Protein AF-A0A6L9J0Y0-F1 (afdb_monomer_lite)

Secondary structure (DSSP, 8-state):
------------------------PPP--------PPPP--SS--SEEEEESSS-EEEESSSSTTSPEEEEEPTT--EEEEEE-TTSSEEEEPPPPTTS--TTSPPEEEETTTEEEEES-TTPPB-PPPPPPHHHHHHHHS-SS----HHHHHHHHHHHHHTT-EEEEEEEEESTTTS-TTTSGGGTTT----GGGGGGHHHHHHHTTSTT---TTB-TT--TTGGG-GGGS-TTTS-TT--HHHHHHHHH-EEEEEEE--GGG-

Sequence (265 aa):
MRVMETIMVGVVLVGMVGGVAWAGAPPVRDGWSGESVLLVEPTPTGCAVTPAARDINVRARPGEDQPVVVVLAYGSTLPVAGHNAGRDWYAVWLETPDGVTGDVPPGWVAAWVGEAVGACEELSVIDPPADPPEYDVLMAVPVLPDINPDRLREIFERGQALEIDARAVTWVGDCNTASELFLNPFDQENYDLGPYGELEDTVLYFAGWFTHESMAGQVGFNALTMLDPIWVDPALCEDDEGPLACEYRRVRPAVAVMMFGPNDM

Structure (mmCIF, N/CA/C/O backbone):
data_AF-A0A6L9J0Y0-F1
#
_entry.id   AF-A0A6L9J0Y0-F1
#
loop_
_atom_site.group_PDB
_atom_site.id
_atom_site.type_symbol
_atom_site.label_atom_id
_atom_site.label_alt_id
_atom_site.label_comp_id
_atom_site.label_asym_id
_atom_site.label_entity_id
_atom_site.label_seq_id
_atom_site.pdbx_PDB_ins_code
_atom_site.Cartn_x
_atom_site.Cartn_y
_atom_site.Cartn_z
_atom_site.occupancy
_atom_site.B_iso_or_equiv
_atom_site.auth_seq_id
_atom_site.auth_comp_id
_atom_site.auth_asym_id
_atom_site.auth_atom_id
_atom_site.pdbx_PDB_model_num
ATOM 1 N N . MET A 1 1 ? -42.162 -6.325 -0.181 1.00 34.16 1 MET A N 1
ATOM 2 C CA . MET A 1 1 ? -40.877 -6.553 0.506 1.00 34.16 1 MET A CA 1
ATOM 3 C C . MET A 1 1 ? -39.811 -6.484 -0.587 1.00 34.16 1 MET A C 1
ATOM 5 O O . MET A 1 1 ? -39.609 -7.494 -1.229 1.00 34.16 1 MET A O 1
ATOM 9 N N . ARG A 1 2 ? -39.315 -5.339 -1.095 1.00 26.23 2 ARG A N 1
ATOM 10 C CA . ARG A 1 2 ? -38.877 -4.050 -0.501 1.00 26.23 2 ARG A CA 1
ATOM 11 C C . ARG A 1 2 ? -37.841 -4.289 0.604 1.00 26.23 2 ARG A C 1
ATOM 13 O O . ARG A 1 2 ? -38.255 -4.833 1.614 1.00 26.23 2 ARG A O 1
ATOM 20 N N . VAL A 1 3 ? -36.558 -3.935 0.506 1.00 24.14 3 VAL A N 1
ATOM 21 C CA . VAL A 1 3 ? -35.741 -3.235 -0.510 1.00 24.14 3 VAL A CA 1
ATOM 22 C C . VAL A 1 3 ? -34.320 -3.802 -0.364 1.00 24.14 3 VAL A C 1
ATOM 24 O O . VAL A 1 3 ? -33.788 -3.794 0.741 1.00 24.14 3 VAL A O 1
ATOM 27 N N . MET A 1 4 ? -33.731 -4.306 -1.448 1.00 27.67 4 MET A N 1
ATOM 28 C CA . MET A 1 4 ? -32.306 -4.635 -1.551 1.00 27.67 4 MET A CA 1
ATOM 29 C C . MET A 1 4 ? -31.817 -3.815 -2.745 1.00 27.67 4 MET A C 1
ATOM 31 O O . MET A 1 4 ? -31.917 -4.250 -3.886 1.00 27.67 4 MET A O 1
ATOM 35 N N . GLU A 1 5 ? -31.452 -2.561 -2.486 1.00 28.62 5 GLU A N 1
ATOM 36 C CA . GLU A 1 5 ? -30.933 -1.629 -3.487 1.00 28.62 5 GLU A CA 1
ATOM 37 C C . GLU A 1 5 ? -29.669 -0.959 -2.936 1.00 28.62 5 GLU A C 1
ATOM 39 O O . GLU A 1 5 ? -29.693 -0.294 -1.903 1.00 28.62 5 GLU A O 1
ATOM 44 N N . THR A 1 6 ? -28.591 -1.152 -3.699 1.00 28.06 6 THR A N 1
ATOM 45 C CA . THR A 1 6 ? -27.477 -0.218 -3.900 1.00 28.06 6 THR A CA 1
ATOM 46 C C . THR A 1 6 ? -26.431 -0.103 -2.786 1.00 28.06 6 THR A C 1
ATOM 48 O O . THR A 1 6 ? -26.351 0.888 -2.068 1.00 28.06 6 THR A O 1
ATOM 51 N N . ILE A 1 7 ? -25.510 -1.070 -2.765 1.00 26.69 7 ILE A N 1
ATOM 52 C CA . ILE A 1 7 ? -24.088 -0.789 -2.526 1.00 26.69 7 ILE A CA 1
ATOM 53 C C . ILE A 1 7 ? -23.391 -1.025 -3.865 1.00 26.69 7 ILE A C 1
ATOM 55 O O . ILE A 1 7 ? -23.207 -2.160 -4.293 1.00 26.69 7 ILE A O 1
ATOM 59 N N . MET A 1 8 ? -23.085 0.068 -4.561 1.00 23.80 8 MET A N 1
ATOM 60 C CA . MET A 1 8 ? -22.230 0.082 -5.742 1.00 23.80 8 MET A CA 1
ATOM 61 C C . MET A 1 8 ? -20.893 0.674 -5.291 1.00 23.80 8 MET A C 1
ATOM 63 O O . MET A 1 8 ? -20.708 1.886 -5.284 1.00 23.80 8 MET A O 1
ATOM 67 N N . VAL A 1 9 ? -19.994 -0.192 -4.838 1.00 27.28 9 VAL A N 1
ATOM 68 C CA . VAL A 1 9 ? -18.550 0.055 -4.838 1.00 27.28 9 VAL A CA 1
ATOM 69 C C . VAL A 1 9 ? -17.984 -1.139 -5.592 1.00 27.28 9 VAL A C 1
ATOM 71 O O . VAL A 1 9 ? -18.247 -2.283 -5.227 1.00 27.28 9 VAL A O 1
ATOM 74 N N . GLY A 1 10 ? -17.381 -0.866 -6.748 1.00 26.25 10 GLY A N 1
ATOM 75 C CA . GLY A 1 10 ? -17.074 -1.863 -7.765 1.00 26.25 10 GLY A CA 1
ATOM 76 C C . GLY A 1 10 ? -16.122 -2.943 -7.265 1.00 26.25 10 GLY A C 1
ATOM 77 O O . GLY A 1 10 ? -14.933 -2.698 -7.113 1.00 26.25 10 GLY A O 1
ATOM 78 N N . VAL A 1 11 ? -16.655 -4.150 -7.089 1.00 25.22 11 VAL A N 1
ATOM 79 C CA . VAL A 1 11 ? -15.905 -5.405 -7.071 1.00 25.22 11 VAL A CA 1
ATOM 80 C C . VAL A 1 11 ? -16.595 -6.313 -8.082 1.00 25.22 11 VAL A C 1
ATOM 82 O O . VAL A 1 11 ? -17.733 -6.739 -7.885 1.00 25.22 11 VAL A O 1
ATOM 85 N N . VAL A 1 12 ? -15.937 -6.553 -9.215 1.00 22.02 12 VAL A N 1
ATOM 86 C CA . VAL A 1 12 ? -16.385 -7.543 -10.197 1.00 22.02 12 VAL A CA 1
ATOM 87 C C . VAL A 1 12 ? -15.924 -8.910 -9.701 1.00 22.02 12 VAL A C 1
ATOM 89 O O . VAL A 1 12 ? -14.765 -9.274 -9.859 1.00 22.02 12 VAL A O 1
ATOM 92 N N . LEU A 1 13 ? -16.842 -9.667 -9.103 1.00 23.70 13 LEU A N 1
ATOM 93 C CA . LEU A 1 13 ? -16.697 -11.097 -8.835 1.00 23.70 13 LEU A CA 1
ATOM 94 C C . LEU A 1 13 ? -17.895 -11.808 -9.470 1.00 23.70 13 LEU A C 1
ATOM 96 O O . LEU A 1 13 ? -19.033 -11.661 -9.028 1.00 23.70 13 LEU A O 1
ATOM 100 N N . VAL A 1 14 ? -17.638 -12.548 -10.550 1.00 26.50 14 VAL A N 1
ATOM 101 C CA . VAL A 1 14 ? -18.615 -13.432 -11.196 1.00 26.50 14 VAL A CA 1
ATOM 102 C C . VAL A 1 14 ? -18.281 -14.866 -10.794 1.00 26.50 14 VAL A C 1
ATOM 104 O O . VAL A 1 14 ? -17.277 -15.419 -11.234 1.00 26.50 14 VAL A O 1
ATOM 107 N N . GLY A 1 15 ? -19.145 -15.458 -9.966 1.00 22.64 15 GLY A N 1
ATOM 108 C CA . GLY A 1 15 ? -19.199 -16.888 -9.659 1.00 22.64 15 GLY A CA 1
ATOM 109 C C . GLY A 1 15 ? -20.442 -17.536 -10.283 1.00 22.64 15 GLY A C 1
ATOM 110 O O . GLY A 1 15 ? -21.544 -17.007 -10.188 1.00 22.64 15 GLY A O 1
ATOM 111 N N . MET A 1 16 ? -20.214 -18.662 -10.958 1.00 26.12 16 MET A N 1
ATOM 112 C CA . MET A 1 16 ? -21.093 -19.499 -11.793 1.00 26.12 16 MET A CA 1
ATOM 113 C C . MET A 1 16 ? -22.469 -19.877 -11.202 1.00 26.12 16 MET A C 1
ATOM 115 O O . MET A 1 16 ? -22.548 -20.143 -10.014 1.00 26.12 16 MET A O 1
ATOM 119 N N . VAL A 1 17 ? -23.514 -20.022 -12.046 1.00 27.97 17 VAL A N 1
ATOM 120 C CA . VAL A 1 17 ? -24.094 -21.304 -12.552 1.00 27.97 17 VAL A CA 1
ATOM 121 C C . VAL A 1 17 ? -25.103 -20.999 -13.686 1.00 27.97 17 VAL A C 1
ATOM 123 O O . VAL A 1 17 ? -26.061 -20.263 -13.473 1.00 27.97 17 VAL A O 1
ATOM 126 N N . GLY A 1 18 ? -24.951 -21.619 -14.867 1.00 25.06 18 GLY A N 1
ATOM 127 C CA . GLY A 1 18 ? -26.020 -21.713 -15.883 1.00 25.06 18 GLY A CA 1
ATOM 128 C C . GLY A 1 18 ? -25.555 -21.471 -17.320 1.00 25.06 18 GLY A C 1
ATOM 129 O O . GLY A 1 18 ? -25.370 -20.333 -17.732 1.00 25.06 18 GLY A O 1
ATOM 130 N N . GLY A 1 19 ? -25.360 -22.552 -18.078 1.00 32.50 19 GLY A N 1
ATOM 131 C CA . GLY A 1 19 ? -24.709 -22.556 -19.388 1.00 32.50 19 GLY A CA 1
ATOM 132 C C . GLY A 1 19 ? -25.331 -21.650 -20.455 1.00 32.50 19 GLY A C 1
ATOM 133 O O . GLY A 1 19 ? -26.503 -21.773 -20.801 1.00 32.50 19 GLY A O 1
ATOM 134 N N . VAL A 1 20 ? -24.471 -20.836 -21.064 1.00 27.81 20 VAL A N 1
ATOM 135 C CA . VAL A 1 20 ? -24.599 -20.355 -22.440 1.00 27.81 20 VAL A CA 1
ATOM 136 C C . VAL A 1 20 ? -23.218 -20.511 -23.072 1.00 27.81 20 VAL A C 1
ATOM 138 O O . VAL A 1 20 ? -22.221 -20.030 -22.538 1.00 27.81 20 VAL A O 1
ATOM 141 N N . ALA A 1 21 ? -23.159 -21.269 -24.164 1.00 28.38 21 ALA A N 1
ATOM 142 C CA . ALA A 1 21 ? -21.934 -21.585 -24.878 1.00 28.38 21 ALA A CA 1
ATOM 143 C C . ALA A 1 21 ? -21.301 -20.313 -25.461 1.00 28.38 21 ALA A C 1
ATOM 145 O O . ALA A 1 21 ? -21.912 -19.647 -26.295 1.00 28.38 21 ALA A O 1
ATOM 146 N N . TRP A 1 22 ? -20.065 -20.019 -25.059 1.00 25.67 22 TRP A N 1
ATOM 147 C CA . TRP A 1 22 ? -19.197 -19.081 -25.763 1.00 25.67 22 TRP A CA 1
ATOM 148 C C . TRP A 1 22 ? -18.203 -19.880 -26.597 1.00 25.67 22 TRP A C 1
ATOM 150 O O . TRP A 1 22 ? -17.409 -20.667 -26.085 1.00 25.67 22 TRP A O 1
ATOM 160 N N . ALA A 1 23 ? -18.313 -19.716 -27.910 1.00 31.12 23 ALA A N 1
ATOM 161 C CA . ALA A 1 23 ? -17.374 -20.254 -28.872 1.00 31.12 23 ALA A CA 1
ATOM 162 C C . ALA A 1 23 ? -16.050 -19.476 -28.803 1.00 31.12 23 ALA A C 1
ATOM 164 O O . ALA A 1 23 ? -16.057 -18.250 -28.859 1.00 31.12 23 ALA A O 1
ATOM 165 N N . GLY A 1 24 ? -14.933 -20.210 -28.764 1.00 34.25 24 GLY A N 1
ATOM 166 C CA . GLY A 1 24 ? -13.635 -19.734 -29.247 1.00 34.25 24 GLY A CA 1
ATOM 167 C C . GLY A 1 24 ? -12.698 -19.090 -28.224 1.00 34.25 24 GLY A C 1
ATOM 168 O O . GLY A 1 24 ? -12.309 -17.943 -28.409 1.00 34.25 24 GLY A O 1
ATOM 169 N N . ALA A 1 25 ? -12.249 -19.839 -27.214 1.00 27.55 25 ALA A N 1
ATOM 170 C CA . ALA A 1 25 ? -10.934 -19.582 -26.622 1.00 27.55 25 ALA A CA 1
ATOM 171 C C . ALA A 1 25 ? -9.871 -20.300 -27.482 1.00 27.55 25 ALA A C 1
ATOM 173 O O . ALA A 1 25 ? -10.052 -21.491 -27.765 1.00 27.55 25 ALA A O 1
ATOM 174 N N . PRO A 1 26 ? -8.800 -19.629 -27.945 1.00 31.14 26 PRO A N 1
ATOM 175 C CA . PRO A 1 26 ? -7.697 -20.322 -28.600 1.00 31.14 26 PRO A CA 1
ATOM 176 C C . PRO A 1 26 ? -7.006 -21.265 -27.598 1.00 31.14 26 PRO A C 1
ATOM 178 O O . PRO A 1 26 ? -6.985 -20.977 -26.399 1.00 31.14 26 PRO A O 1
ATOM 181 N N . PRO A 1 27 ? -6.467 -22.408 -28.054 1.00 32.53 27 PRO A N 1
ATOM 182 C CA . PRO A 1 27 ? -5.873 -23.391 -27.162 1.00 32.53 27 PRO A CA 1
ATOM 183 C C . PRO A 1 27 ? -4.631 -22.820 -26.471 1.00 32.53 27 PRO A C 1
ATOM 185 O O . PRO A 1 27 ? -3.777 -22.207 -27.114 1.00 32.53 27 PRO A O 1
ATOM 188 N N . VAL A 1 28 ? -4.521 -23.077 -25.166 1.00 30.66 28 VAL A N 1
ATOM 189 C CA . VAL A 1 28 ? -3.278 -22.929 -24.403 1.00 30.66 28 VAL A CA 1
ATOM 190 C C . VAL A 1 28 ? -2.245 -23.844 -25.058 1.00 30.66 28 VAL A C 1
ATOM 192 O O . VAL A 1 28 ? -2.436 -25.058 -25.123 1.00 30.66 28 VAL A O 1
ATOM 195 N N . ARG A 1 29 ? -1.189 -23.258 -25.628 1.00 34.09 29 ARG A N 1
ATOM 196 C CA . ARG A 1 29 ? -0.084 -24.021 -26.208 1.00 34.09 29 ARG A CA 1
ATOM 197 C C . ARG A 1 29 ? 0.814 -24.497 -25.071 1.00 34.09 29 ARG A C 1
ATOM 199 O O . ARG A 1 29 ? 1.645 -23.743 -24.577 1.00 34.09 29 ARG A O 1
ATOM 206 N N . ASP A 1 30 ? 0.627 -25.752 -24.679 1.00 33.03 30 ASP A N 1
ATOM 207 C CA . ASP A 1 30 ? 1.624 -26.514 -23.938 1.00 33.03 30 ASP A CA 1
ATOM 208 C C . ASP A 1 30 ? 2.899 -26.656 -24.783 1.00 33.03 30 ASP A C 1
ATOM 210 O O . ASP A 1 30 ? 2.843 -27.047 -25.950 1.00 33.03 30 ASP A O 1
ATOM 214 N N . GLY A 1 31 ? 4.049 -26.387 -24.164 1.00 32.31 31 GLY A N 1
ATOM 215 C CA . GLY A 1 31 ? 5.359 -26.788 -24.675 1.00 32.31 31 GLY A CA 1
ATOM 216 C C . GLY A 1 31 ? 6.161 -25.672 -25.336 1.00 32.31 31 GLY A C 1
ATOM 217 O O . GLY A 1 31 ? 6.210 -25.569 -26.558 1.00 32.31 31 GLY A O 1
ATOM 218 N N . TRP A 1 32 ? 6.888 -24.901 -24.527 1.00 35.34 32 TRP A N 1
ATOM 219 C CA . TRP A 1 32 ? 8.085 -24.205 -24.998 1.00 35.34 32 TRP A CA 1
ATOM 220 C C . TRP A 1 32 ? 9.303 -25.046 -24.601 1.00 35.34 32 TRP A C 1
ATOM 222 O O . TRP A 1 32 ? 9.896 -24.878 -23.538 1.00 35.34 32 TRP A O 1
ATOM 232 N N . SER A 1 33 ? 9.609 -26.056 -25.418 1.00 33.41 33 SER A N 1
ATOM 233 C CA . SER A 1 33 ? 10.905 -26.730 -25.383 1.00 33.41 33 SER A CA 1
ATOM 234 C C . SER A 1 33 ? 11.950 -25.785 -25.970 1.00 33.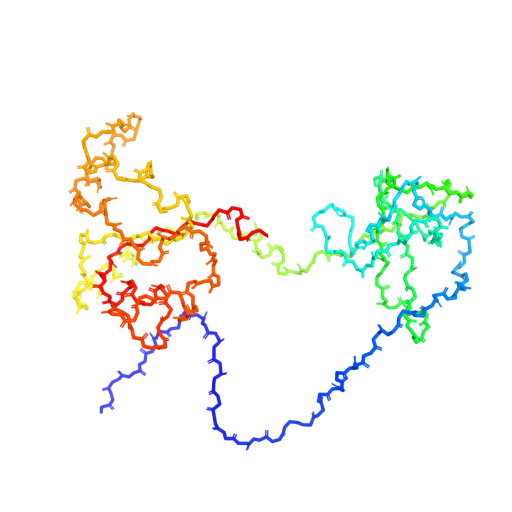41 33 SER A C 1
ATOM 236 O O . SER A 1 33 ? 11.727 -25.213 -27.033 1.00 33.41 33 SER A O 1
ATOM 238 N N . GLY A 1 34 ? 13.066 -25.601 -25.259 1.00 36.00 34 GLY A N 1
ATOM 239 C CA . GLY A 1 34 ? 14.149 -24.691 -25.630 1.00 36.00 34 GLY A CA 1
ATOM 240 C C . GLY A 1 34 ? 14.809 -25.056 -26.958 1.00 36.00 34 GLY A C 1
ATOM 241 O O . GLY A 1 34 ? 15.797 -25.789 -26.982 1.00 36.00 34 GLY A O 1
ATOM 242 N N . GLU A 1 35 ? 14.279 -24.512 -28.047 1.00 36.03 35 GLU A N 1
ATOM 243 C CA . GLU A 1 35 ? 14.870 -24.585 -29.376 1.00 36.03 35 GLU A CA 1
ATOM 244 C C . GLU A 1 35 ? 15.514 -23.247 -29.744 1.00 36.03 35 GLU A C 1
ATOM 246 O O . GLU A 1 35 ? 14.975 -22.164 -29.523 1.00 36.03 35 GLU A O 1
ATOM 251 N N . SER A 1 36 ? 16.735 -23.358 -30.257 1.00 37.56 36 SER A N 1
ATOM 252 C CA . SER A 1 36 ? 17.614 -22.277 -30.684 1.00 37.56 36 SER A CA 1
ATOM 253 C C . SER A 1 36 ? 16.952 -21.357 -31.711 1.00 37.56 36 SER A C 1
ATOM 255 O O . SER A 1 36 ? 16.522 -21.817 -32.769 1.00 37.56 36 SER A O 1
ATOM 257 N N . VAL A 1 37 ? 16.950 -20.058 -31.411 1.00 38.44 37 VAL A N 1
ATOM 258 C CA . VAL A 1 37 ? 16.522 -18.969 -32.299 1.00 38.44 37 VAL A CA 1
ATOM 259 C C . VAL A 1 37 ? 17.476 -18.886 -33.500 1.00 38.44 37 VAL A C 1
ATOM 261 O O . VAL A 1 37 ? 18.689 -18.761 -33.322 1.00 38.44 37 VAL A O 1
ATOM 264 N N . LEU A 1 38 ? 16.943 -18.987 -34.721 1.00 40.84 38 LEU A N 1
ATOM 265 C CA . LEU A 1 38 ? 17.686 -18.788 -35.971 1.00 40.84 38 LEU A CA 1
ATOM 266 C C . LEU A 1 38 ? 17.536 -17.335 -36.425 1.00 40.84 38 LEU A C 1
ATOM 268 O O . LEU A 1 38 ? 16.425 -16.859 -36.579 1.00 40.84 38 LEU A O 1
ATOM 272 N N . LEU A 1 39 ? 18.664 -16.661 -36.652 1.00 36.28 39 LEU A N 1
ATOM 273 C CA . LEU A 1 39 ? 18.750 -15.240 -36.991 1.00 36.28 39 LEU A CA 1
ATOM 274 C C . LEU A 1 39 ? 18.364 -14.985 -38.461 1.00 36.28 39 LEU A C 1
ATOM 276 O O . LEU A 1 39 ? 19.015 -15.533 -39.356 1.00 36.28 39 LEU A O 1
ATOM 280 N N . VAL A 1 40 ? 17.397 -14.100 -38.730 1.00 40.97 40 VAL A N 1
ATOM 281 C CA . VAL A 1 40 ? 17.280 -13.413 -40.029 1.00 40.97 40 VAL A CA 1
ATOM 282 C C . VAL A 1 40 ? 17.342 -11.898 -39.823 1.00 40.97 40 VAL A C 1
ATOM 284 O O . VAL A 1 40 ? 16.759 -11.341 -38.901 1.00 40.97 40 VAL A O 1
ATOM 287 N N . GLU A 1 41 ? 18.106 -11.220 -40.680 1.00 38.22 41 GLU A N 1
ATOM 288 C CA . GLU A 1 41 ? 18.457 -9.809 -40.516 1.00 38.22 41 GLU A CA 1
ATOM 289 C C . GLU A 1 41 ? 17.263 -8.866 -40.776 1.00 38.22 41 GLU A C 1
ATOM 291 O O . GLU A 1 41 ? 16.786 -8.794 -41.916 1.00 38.22 41 GLU A O 1
ATOM 296 N N . PRO A 1 42 ? 16.805 -8.066 -39.787 1.00 42.50 42 PRO A N 1
ATOM 297 C CA . PRO A 1 42 ? 16.141 -6.810 -40.115 1.00 42.50 42 PRO A CA 1
ATOM 298 C C . PRO A 1 42 ? 17.196 -5.917 -40.780 1.00 42.50 42 PRO A C 1
ATOM 300 O O . PRO A 1 42 ? 18.370 -6.052 -40.445 1.00 42.50 42 PRO A O 1
ATOM 303 N N . THR A 1 43 ? 16.808 -5.051 -41.729 1.00 46.56 43 THR A N 1
ATOM 304 C CA . THR A 1 43 ? 17.718 -4.147 -42.472 1.00 46.56 43 THR A CA 1
ATOM 305 C C . THR A 1 43 ? 18.920 -3.769 -41.607 1.00 46.56 43 THR A C 1
ATOM 307 O O . THR A 1 43 ? 18.703 -3.068 -40.616 1.00 46.56 43 THR A O 1
ATOM 310 N N . PRO A 1 44 ? 20.140 -4.272 -41.885 1.00 48.97 44 PRO A N 1
ATOM 311 C CA . PRO A 1 44 ? 21.216 -4.158 -40.926 1.00 48.97 44 PRO A CA 1
ATOM 312 C C . PRO A 1 44 ? 21.651 -2.698 -40.910 1.00 48.97 44 PRO A C 1
ATOM 314 O O . PRO A 1 44 ? 22.509 -2.264 -41.675 1.00 48.97 44 PRO A O 1
ATOM 317 N N . THR A 1 45 ? 21.110 -1.922 -39.974 1.00 56.78 45 THR A N 1
ATOM 318 C CA . THR A 1 45 ? 21.994 -1.136 -39.129 1.00 56.78 45 THR A CA 1
ATOM 319 C C . THR A 1 45 ? 23.022 -2.153 -38.679 1.00 56.78 45 THR A C 1
ATOM 321 O O . THR A 1 45 ? 22.673 -3.087 -37.968 1.00 56.78 45 THR A O 1
ATOM 324 N N . GLY A 1 46 ? 24.245 -2.097 -39.212 1.00 73.56 46 GLY A N 1
ATOM 325 C CA . GLY A 1 46 ? 25.298 -3.087 -38.956 1.00 73.56 46 GLY A CA 1
ATOM 326 C C . GLY A 1 46 ? 25.773 -3.096 -37.500 1.00 73.56 46 GLY A C 1
ATOM 327 O O . GLY A 1 46 ? 26.943 -3.353 -37.255 1.00 73.56 46 GLY A O 1
ATOM 328 N N . CYS A 1 47 ? 24.891 -2.728 -36.576 1.00 87.69 47 CYS A N 1
ATOM 329 C CA . CYS A 1 47 ? 24.995 -2.658 -35.148 1.00 87.69 47 CYS A CA 1
ATOM 330 C C . CYS A 1 47 ? 24.245 -3.835 -34.533 1.00 87.69 47 CYS A C 1
ATOM 332 O O . CYS A 1 47 ? 23.077 -4.099 -34.839 1.00 87.69 47 CYS A O 1
ATOM 334 N N . ALA A 1 48 ? 24.900 -4.487 -33.593 1.00 88.50 48 ALA A N 1
ATOM 335 C CA . ALA A 1 48 ? 24.285 -5.495 -32.767 1.00 88.50 48 ALA A CA 1
ATOM 336 C C . ALA A 1 48 ? 24.695 -5.301 -31.310 1.00 88.50 48 ALA A C 1
ATOM 338 O O . ALA A 1 48 ? 25.747 -4.734 -31.027 1.00 88.50 48 ALA A O 1
ATOM 339 N N . VAL A 1 49 ? 23.871 -5.779 -30.385 1.00 90.06 49 VAL A N 1
ATOM 340 C CA . VAL A 1 49 ? 24.165 -5.757 -28.954 1.00 90.06 49 VAL A CA 1
ATOM 341 C C . VAL A 1 49 ? 24.460 -7.173 -28.474 1.00 90.06 49 VAL A C 1
ATOM 343 O O . VAL A 1 49 ? 23.724 -8.113 -28.779 1.00 90.06 49 VAL A O 1
ATOM 346 N N . THR A 1 50 ? 25.561 -7.324 -27.743 1.00 88.81 50 THR A N 1
ATOM 347 C CA . THR A 1 50 ? 26.008 -8.593 -27.157 1.00 88.81 50 THR A CA 1
ATOM 348 C C . THR A 1 50 ? 26.101 -8.441 -25.639 1.00 88.81 50 THR A C 1
ATOM 350 O O . THR A 1 50 ? 26.666 -7.455 -25.168 1.00 88.81 50 THR A O 1
ATOM 353 N N . PRO A 1 51 ? 25.572 -9.371 -24.829 1.00 86.94 51 PRO A N 1
ATOM 354 C CA . PRO A 1 51 ? 25.722 -9.307 -23.379 1.00 86.94 51 PRO A CA 1
ATOM 355 C C . PRO A 1 51 ? 27.198 -9.372 -22.964 1.00 86.94 51 PRO A C 1
ATOM 357 O O . PRO A 1 51 ? 27.907 -10.307 -23.330 1.00 86.94 51 PRO A O 1
ATOM 360 N N . ALA A 1 52 ? 27.657 -8.393 -22.180 1.00 75.94 52 ALA A N 1
ATOM 361 C CA . ALA A 1 52 ? 29.088 -8.182 -21.934 1.00 75.94 52 ALA A CA 1
ATOM 362 C C . ALA A 1 52 ? 29.701 -9.114 -20.867 1.00 75.94 52 ALA A C 1
ATOM 364 O O . ALA A 1 52 ? 30.905 -9.359 -20.872 1.00 75.94 52 ALA A O 1
ATOM 365 N N . ALA A 1 53 ? 28.901 -9.623 -19.921 1.00 80.50 53 ALA A N 1
ATOM 366 C CA . ALA A 1 53 ? 29.424 -10.404 -18.786 1.00 80.50 53 ALA A CA 1
ATOM 367 C C . ALA A 1 53 ? 28.497 -11.509 -18.253 1.00 80.50 53 ALA A C 1
ATOM 369 O O . ALA A 1 53 ? 28.943 -12.385 -17.515 1.00 80.50 53 ALA A O 1
ATOM 370 N N . ARG A 1 54 ? 27.201 -11.441 -18.562 1.00 87.50 54 ARG A N 1
ATOM 371 C CA . ARG A 1 54 ? 26.148 -12.338 -18.070 1.00 87.50 54 ARG A CA 1
ATOM 372 C C . ARG A 1 54 ? 24.928 -12.211 -18.967 1.00 87.50 54 ARG A C 1
ATOM 374 O O . ARG A 1 54 ? 24.899 -11.321 -19.813 1.00 87.50 54 ARG A O 1
ATOM 381 N N . ASP A 1 55 ? 23.937 -13.054 -18.734 1.00 90.38 55 ASP A N 1
ATOM 382 C CA . ASP A 1 55 ? 22.617 -12.905 -19.334 1.00 90.38 55 ASP A CA 1
ATOM 383 C C . ASP A 1 55 ? 22.035 -11.519 -19.009 1.00 90.38 55 ASP A C 1
ATOM 385 O O . ASP A 1 55 ? 22.211 -11.005 -17.897 1.00 90.38 55 ASP A O 1
ATOM 389 N N . ILE A 1 56 ? 21.362 -10.901 -19.980 1.00 90.56 56 ILE A N 1
ATOM 390 C CA . ILE A 1 56 ? 20.754 -9.574 -19.822 1.00 90.56 56 ILE A CA 1
ATOM 391 C C . ILE A 1 56 ? 19.265 -9.618 -20.133 1.00 90.56 56 ILE A C 1
ATOM 393 O O . ILE A 1 56 ? 18.808 -10.341 -21.014 1.00 90.56 56 ILE A O 1
ATOM 397 N N . ASN A 1 57 ? 18.503 -8.800 -19.417 1.00 93.00 57 ASN A N 1
ATOM 398 C CA . ASN A 1 57 ? 17.072 -8.670 -19.639 1.00 93.00 57 ASN A CA 1
ATOM 399 C C . ASN A 1 57 ? 16.807 -7.780 -20.854 1.00 93.00 57 ASN A C 1
ATOM 401 O O . ASN A 1 57 ? 17.288 -6.648 -20.912 1.00 93.00 57 ASN A O 1
ATOM 405 N N . VAL A 1 58 ? 15.982 -8.272 -21.772 1.00 91.06 58 VAL A N 1
ATOM 406 C CA . VAL A 1 58 ? 15.297 -7.456 -22.771 1.00 91.06 58 VAL A CA 1
ATOM 407 C C . VAL A 1 58 ? 13.926 -7.102 -22.212 1.00 91.06 58 VAL A C 1
ATOM 409 O O . VAL A 1 58 ? 13.158 -7.979 -21.811 1.00 91.06 58 VAL A O 1
ATOM 412 N N . ARG A 1 59 ? 13.619 -5.811 -22.162 1.00 91.69 59 ARG A N 1
ATOM 413 C CA . ARG A 1 59 ? 12.427 -5.281 -21.497 1.00 91.69 59 ARG A CA 1
ATOM 414 C C . ARG A 1 59 ? 11.410 -4.746 -22.488 1.00 91.69 59 ARG A C 1
ATOM 416 O O . ARG A 1 59 ? 11.749 -4.428 -23.623 1.00 91.69 59 ARG A O 1
ATOM 423 N N . ALA A 1 60 ? 10.162 -4.631 -22.051 1.00 88.06 60 ALA A N 1
ATOM 424 C CA . ALA A 1 60 ? 9.078 -4.113 -22.884 1.00 88.06 60 ALA A CA 1
ATOM 425 C C . ALA A 1 60 ? 9.246 -2.619 -23.216 1.00 88.06 60 ALA A C 1
ATOM 427 O O . ALA A 1 60 ? 8.720 -2.144 -24.221 1.00 88.06 60 ALA A O 1
ATOM 428 N N . ARG A 1 61 ? 9.978 -1.881 -22.371 1.00 89.00 61 ARG A N 1
ATOM 429 C CA . ARG A 1 61 ? 10.248 -0.442 -22.478 1.00 89.00 61 ARG A CA 1
ATOM 430 C C . ARG A 1 61 ? 11.640 -0.117 -21.910 1.00 89.00 61 ARG A C 1
ATOM 432 O O . ARG A 1 61 ? 12.187 -0.939 -21.168 1.00 89.00 61 ARG A O 1
ATOM 439 N N . PRO A 1 62 ? 12.201 1.069 -22.204 1.00 91.69 62 PRO A N 1
ATOM 440 C CA . PRO A 1 62 ? 13.342 1.611 -21.472 1.00 91.69 62 PRO A CA 1
ATOM 441 C C . PRO A 1 62 ? 13.000 1.796 -19.986 1.00 91.69 62 PRO A C 1
ATOM 443 O O . PRO A 1 62 ? 12.040 2.489 -19.667 1.00 91.69 62 PRO A O 1
ATOM 446 N N . GLY A 1 63 ? 13.782 1.198 -19.088 1.00 89.69 63 GLY A N 1
ATOM 447 C CA . GLY A 1 63 ? 13.642 1.338 -17.631 1.00 89.69 63 GLY A CA 1
ATOM 448 C C . GLY A 1 63 ? 13.942 0.036 -16.884 1.00 89.69 63 GLY A C 1
ATOM 449 O O . GLY A 1 63 ? 13.709 -1.056 -17.395 1.00 89.69 63 GLY A O 1
ATOM 450 N N . GLU A 1 64 ? 14.506 0.119 -15.678 1.00 88.69 64 GLU A N 1
ATOM 451 C CA . GLU A 1 64 ? 14.871 -1.071 -14.885 1.00 88.69 64 GLU A CA 1
ATOM 452 C C . GLU A 1 64 ? 13.674 -1.728 -14.177 1.00 88.69 64 GLU A C 1
ATOM 454 O O . GLU A 1 64 ? 13.726 -2.911 -13.834 1.00 88.69 64 GLU A O 1
ATOM 459 N N . ASP A 1 65 ? 12.593 -0.974 -14.017 1.00 85.19 65 ASP A N 1
ATOM 460 C CA . ASP A 1 65 ? 11.292 -1.369 -13.475 1.00 85.19 65 ASP A CA 1
ATOM 461 C C . ASP A 1 65 ? 10.373 -2.005 -14.532 1.00 85.19 65 ASP A C 1
ATOM 463 O O . ASP A 1 65 ? 9.318 -2.547 -14.213 1.00 85.19 65 ASP A O 1
ATOM 467 N N . GLN A 1 66 ? 10.781 -1.980 -15.802 1.00 87.81 66 GLN A N 1
ATOM 468 C CA . GLN A 1 66 ? 9.946 -2.431 -16.909 1.00 87.81 66 GLN A CA 1
ATOM 469 C C . GLN A 1 66 ? 9.895 -3.962 -17.007 1.00 87.81 66 GLN A C 1
ATOM 471 O O . GLN A 1 66 ? 10.931 -4.613 -16.823 1.00 87.81 66 GLN A O 1
ATOM 476 N N . PRO A 1 67 ? 8.747 -4.560 -17.379 1.00 85.81 67 PRO A N 1
ATOM 477 C CA . PRO A 1 67 ? 8.615 -6.008 -17.513 1.00 85.81 67 PRO A CA 1
ATOM 478 C C . PRO A 1 67 ? 9.682 -6.619 -18.428 1.00 85.81 67 PRO A C 1
ATOM 480 O O . PRO A 1 67 ? 9.962 -6.101 -19.515 1.00 85.81 67 PRO A O 1
ATOM 483 N N . VAL A 1 68 ? 10.264 -7.739 -17.995 1.00 89.69 68 VAL A N 1
ATOM 484 C CA . VAL A 1 68 ? 11.206 -8.525 -18.803 1.00 89.69 68 VAL A CA 1
ATOM 485 C C . VAL A 1 68 ? 10.412 -9.350 -19.814 1.00 89.69 68 VAL A C 1
ATOM 487 O O . VAL A 1 68 ? 9.556 -10.140 -19.430 1.00 89.69 68 VAL A O 1
ATOM 490 N N . VAL A 1 69 ? 10.698 -9.164 -21.104 1.00 87.19 69 VAL A N 1
ATOM 491 C CA . VAL A 1 69 ? 10.038 -9.877 -22.213 1.00 87.19 69 VAL A CA 1
ATOM 492 C C . VAL A 1 69 ? 10.824 -11.128 -22.591 1.00 87.19 69 VAL A C 1
ATOM 494 O O . VAL A 1 69 ? 10.242 -12.180 -22.837 1.00 87.19 69 VAL A O 1
ATOM 497 N N . VAL A 1 70 ? 12.155 -11.030 -22.617 1.00 86.62 70 VAL A N 1
ATOM 498 C CA . VAL A 1 70 ? 13.050 -12.166 -22.858 1.00 86.62 70 VAL A CA 1
ATOM 499 C C . VAL A 1 70 ? 14.388 -11.934 -22.162 1.00 86.62 70 VAL A C 1
ATOM 501 O O . VAL A 1 70 ? 14.786 -10.797 -21.915 1.00 86.62 70 VAL A O 1
ATOM 504 N N . VAL A 1 71 ? 15.093 -13.014 -21.842 1.00 89.19 71 VAL A N 1
ATOM 505 C CA . VAL A 1 71 ? 16.469 -12.965 -21.344 1.00 89.19 71 VAL A CA 1
ATOM 506 C C . VAL A 1 71 ? 17.406 -13.324 -22.491 1.00 89.19 71 VAL A C 1
ATOM 508 O O . VAL A 1 71 ? 17.290 -14.395 -23.084 1.00 89.19 71 VAL A O 1
ATOM 511 N N . LEU A 1 72 ? 18.329 -12.422 -22.810 1.00 86.94 72 LEU A N 1
ATOM 512 C CA . LEU A 1 72 ? 19.358 -12.642 -23.812 1.00 86.94 72 LEU A CA 1
ATOM 513 C C . LEU A 1 72 ? 20.576 -13.302 -23.161 1.00 86.94 72 LEU A C 1
ATOM 515 O O . LEU A 1 72 ? 21.214 -12.714 -22.287 1.00 86.94 72 LEU A O 1
ATOM 519 N N . ALA A 1 73 ? 20.889 -14.524 -23.591 1.00 87.12 73 ALA A N 1
ATOM 520 C CA . ALA A 1 73 ? 21.952 -15.336 -23.007 1.00 87.12 73 ALA A CA 1
ATOM 521 C C . ALA A 1 73 ? 23.351 -14.770 -23.290 1.00 87.12 73 ALA A C 1
ATOM 523 O O . ALA A 1 73 ? 23.620 -14.252 -24.377 1.00 87.12 73 ALA A O 1
ATOM 524 N N . TYR A 1 74 ? 24.274 -14.926 -22.346 1.00 86.62 74 TYR A N 1
ATOM 525 C CA . TYR A 1 74 ? 25.665 -14.523 -22.522 1.00 86.62 74 TYR A CA 1
ATOM 526 C C . TYR A 1 74 ? 26.286 -15.101 -23.806 1.00 86.62 74 TYR A C 1
ATOM 528 O O . TYR A 1 74 ? 26.151 -16.288 -24.107 1.00 86.62 74 TYR A O 1
ATOM 536 N N . GLY A 1 75 ? 26.985 -14.248 -24.562 1.00 79.81 75 GLY A N 1
ATOM 537 C CA . GLY A 1 75 ? 27.629 -14.615 -25.826 1.00 79.81 75 GLY A CA 1
ATOM 538 C C . GLY A 1 75 ? 26.695 -14.712 -27.038 1.00 79.81 75 GLY A C 1
ATOM 539 O O . GLY A 1 75 ? 27.174 -15.006 -28.130 1.00 79.81 75 GLY A O 1
ATOM 540 N N . SER A 1 76 ? 25.391 -14.462 -26.874 1.00 84.62 76 SER A N 1
ATOM 541 C CA . SER A 1 76 ? 24.466 -14.276 -28.000 1.00 84.62 76 SER A CA 1
ATOM 542 C C . SER A 1 76 ? 24.436 -12.819 -28.468 1.00 84.62 76 SER A C 1
ATOM 544 O O . SER A 1 76 ? 24.886 -11.919 -27.765 1.00 84.62 76 SER A O 1
ATOM 546 N N . THR A 1 77 ? 23.911 -12.574 -29.664 1.00 83.62 77 THR A N 1
ATOM 547 C CA . THR A 1 77 ? 23.915 -11.244 -30.278 1.00 83.62 77 THR A CA 1
ATOM 548 C C . THR A 1 77 ? 22.533 -10.945 -30.849 1.00 83.62 77 THR A C 1
ATOM 550 O O . THR A 1 77 ? 21.965 -11.794 -31.536 1.00 83.62 77 THR A O 1
ATOM 553 N N . LEU A 1 78 ? 22.002 -9.746 -30.585 1.00 84.88 78 LEU A N 1
ATOM 554 C CA . LEU A 1 78 ? 20.752 -9.262 -31.181 1.00 84.88 78 LEU A CA 1
ATOM 555 C C . LEU A 1 78 ? 20.997 -8.049 -32.081 1.00 84.88 78 LEU A C 1
ATOM 557 O O . LEU A 1 78 ? 21.734 -7.144 -31.680 1.00 84.88 78 LEU A O 1
ATOM 561 N N . PRO A 1 79 ? 20.355 -7.980 -33.259 1.00 86.00 79 PRO A N 1
ATOM 562 C CA . PRO A 1 79 ? 20.413 -6.795 -34.102 1.00 86.00 79 PRO A CA 1
ATOM 563 C C . PRO A 1 79 ? 19.744 -5.602 -33.408 1.00 86.00 79 PRO A C 1
ATOM 565 O O . PRO A 1 79 ? 18.661 -5.722 -32.827 1.00 86.00 79 PRO A O 1
ATOM 568 N N . VAL A 1 80 ? 20.388 -4.438 -33.492 1.00 88.50 80 VAL A N 1
ATOM 569 C CA . VAL A 1 80 ? 19.867 -3.187 -32.932 1.00 88.50 80 VAL A CA 1
ATOM 570 C C . VAL A 1 80 ? 19.110 -2.424 -34.013 1.00 88.50 80 VAL A C 1
ATOM 572 O O . VAL A 1 80 ? 19.661 -2.073 -35.056 1.00 88.50 80 VAL A O 1
ATOM 575 N N . ALA A 1 81 ? 17.841 -2.140 -33.739 1.00 86.75 81 ALA A N 1
ATOM 576 C CA . ALA A 1 81 ? 16.945 -1.379 -34.602 1.00 86.75 81 ALA A CA 1
ATOM 577 C C . ALA A 1 81 ? 17.164 0.139 -34.497 1.00 86.75 81 ALA A C 1
ATOM 579 O O . ALA A 1 81 ? 16.949 0.888 -35.449 1.00 86.75 81 ALA A O 1
ATOM 580 N N . GLY A 1 82 ? 17.564 0.600 -33.314 1.00 90.50 82 GLY A N 1
ATOM 581 C CA . GLY A 1 82 ? 17.668 2.012 -32.987 1.00 90.50 82 GLY A CA 1
ATOM 582 C C . GLY A 1 82 ? 17.992 2.223 -31.514 1.00 90.50 82 GLY A C 1
ATOM 583 O O . GLY A 1 82 ? 18.375 1.291 -30.804 1.00 90.50 82 GLY A O 1
ATOM 584 N N . HIS A 1 83 ? 17.816 3.450 -31.046 1.00 92.19 83 HIS A N 1
ATOM 585 C CA . HIS A 1 83 ? 18.004 3.810 -29.644 1.00 92.19 83 HIS A CA 1
ATOM 586 C C . HIS A 1 83 ? 16.909 4.768 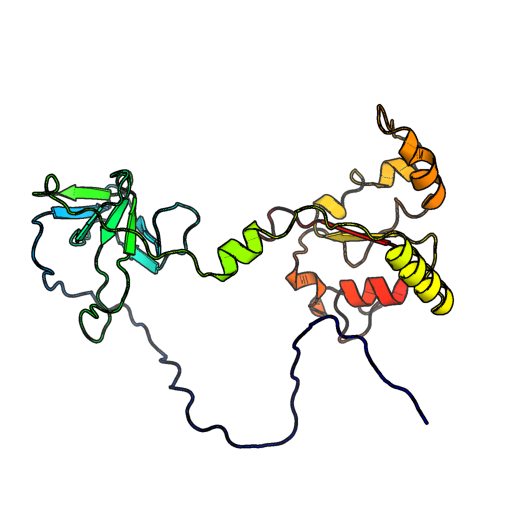-29.166 1.00 92.19 83 HIS A C 1
ATOM 588 O O . HIS A 1 83 ? 16.267 5.442 -29.969 1.00 92.19 83 HIS A O 1
ATOM 594 N N . ASN A 1 84 ? 16.716 4.885 -27.855 1.00 92.94 84 ASN A N 1
ATOM 595 C CA . ASN A 1 84 ? 15.854 5.929 -27.296 1.00 92.94 84 ASN A CA 1
ATOM 596 C C . ASN A 1 84 ? 16.524 7.314 -27.424 1.00 92.94 84 ASN A C 1
ATOM 598 O O . ASN A 1 84 ? 17.727 7.414 -27.667 1.00 92.94 84 ASN A O 1
ATOM 602 N N . ALA A 1 85 ? 15.790 8.411 -27.223 1.00 91.50 85 ALA A N 1
ATOM 603 C CA . ALA A 1 85 ? 16.350 9.766 -27.349 1.00 91.50 85 ALA A CA 1
ATOM 604 C C . ALA A 1 85 ? 17.600 10.016 -26.468 1.00 91.50 85 ALA A C 1
ATOM 606 O O . ALA A 1 85 ? 18.486 10.775 -26.863 1.00 91.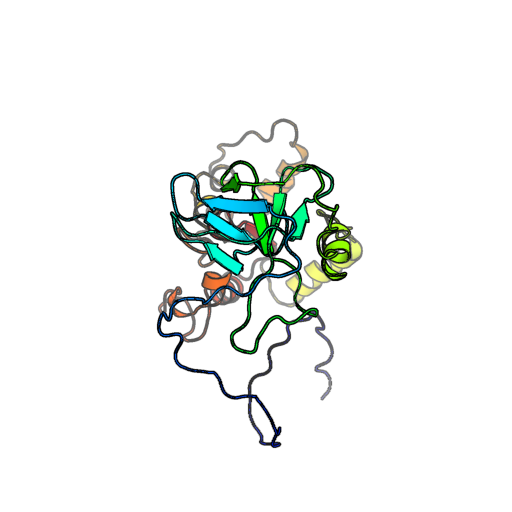50 85 ALA A O 1
ATOM 607 N N . GLY A 1 86 ? 17.687 9.352 -25.309 1.00 89.62 86 GLY A N 1
ATOM 608 C CA . GLY A 1 86 ? 18.805 9.443 -24.364 1.00 89.62 86 GLY A CA 1
ATOM 609 C C . GLY A 1 86 ? 20.062 8.648 -24.740 1.00 89.62 86 GLY A C 1
ATOM 610 O O . GLY A 1 86 ? 21.113 8.893 -24.152 1.00 89.62 86 GLY A O 1
ATOM 611 N N . ARG A 1 87 ? 19.991 7.747 -25.736 1.00 89.94 87 ARG A N 1
ATOM 612 C CA . ARG A 1 87 ? 21.072 6.820 -26.147 1.00 89.94 87 ARG A CA 1
ATOM 613 C C . ARG A 1 87 ? 21.549 5.860 -25.052 1.00 89.94 87 ARG A C 1
ATOM 615 O O . ARG A 1 87 ? 22.606 5.249 -25.183 1.00 89.94 87 ARG A O 1
ATOM 622 N N . ASP A 1 88 ? 20.780 5.717 -23.988 1.00 93.56 88 ASP A N 1
ATOM 623 C CA . ASP A 1 88 ? 21.046 4.828 -22.864 1.00 93.56 88 ASP A CA 1
ATOM 624 C C . ASP A 1 88 ? 20.321 3.478 -23.010 1.00 93.56 88 ASP A C 1
ATOM 626 O O . ASP A 1 88 ? 20.641 2.532 -22.291 1.00 93.56 88 ASP A O 1
ATOM 630 N N . TRP A 1 89 ? 19.425 3.342 -23.996 1.00 94.31 89 TRP A N 1
ATOM 631 C CA . TRP A 1 89 ? 18.756 2.086 -24.339 1.00 94.31 89 TRP A CA 1
ATOM 632 C C . TRP A 1 89 ? 18.761 1.803 -25.843 1.00 94.31 89 TRP A C 1
ATOM 634 O O . TRP A 1 89 ? 18.451 2.677 -26.655 1.00 94.31 89 TRP A O 1
ATOM 644 N N . TYR A 1 90 ? 19.038 0.548 -26.200 1.00 93.19 90 TYR A N 1
ATOM 645 C CA . TYR A 1 90 ? 18.932 0.012 -27.555 1.00 93.19 90 TYR A CA 1
ATOM 646 C C . TYR A 1 90 ? 17.586 -0.676 -27.763 1.00 93.19 90 TYR A C 1
ATOM 648 O O . TYR A 1 90 ? 17.185 -1.519 -26.959 1.00 93.19 90 TYR A O 1
ATOM 656 N N . ALA A 1 91 ? 16.922 -0.350 -28.868 1.00 91.75 91 ALA A N 1
ATOM 657 C CA . ALA A 1 91 ? 15.750 -1.073 -29.340 1.00 91.75 91 ALA A CA 1
ATOM 658 C C . ALA A 1 91 ? 16.207 -2.304 -30.138 1.00 91.75 91 ALA A C 1
ATOM 660 O O . ALA A 1 91 ? 17.016 -2.179 -31.059 1.00 91.75 91 ALA A O 1
ATOM 661 N N . VAL A 1 92 ? 15.690 -3.483 -29.804 1.00 89.00 92 VAL A N 1
ATOM 662 C CA . VAL A 1 92 ? 16.022 -4.761 -30.446 1.00 89.00 92 VAL A CA 1
ATOM 663 C C . VAL A 1 92 ? 14.752 -5.434 -30.954 1.00 89.00 92 VAL A C 1
ATOM 665 O O . VAL A 1 92 ? 13.748 -5.515 -30.244 1.00 89.00 92 VAL A O 1
ATOM 668 N N . TRP A 1 93 ? 14.777 -5.921 -32.193 1.00 77.25 93 TRP A N 1
ATOM 669 C CA . TRP A 1 93 ? 13.656 -6.690 -32.727 1.00 77.25 93 TRP A CA 1
ATOM 670 C C . TRP A 1 93 ? 13.694 -8.107 -32.163 1.00 77.25 93 TRP A C 1
ATOM 672 O O . TRP A 1 93 ? 14.717 -8.787 -32.237 1.00 77.25 93 TRP A O 1
ATOM 682 N N . LEU A 1 94 ? 12.573 -8.536 -31.589 1.00 73.94 94 LEU A N 1
ATOM 683 C CA . LEU A 1 94 ? 12.381 -9.899 -31.116 1.00 73.94 94 LEU A CA 1
ATOM 684 C C . LEU A 1 94 ? 11.621 -10.676 -32.190 1.00 73.94 94 LEU A C 1
ATOM 686 O O . LEU A 1 94 ? 10.567 -10.234 -32.647 1.00 73.94 94 LEU A O 1
ATOM 690 N N . GLU A 1 95 ? 12.149 -11.823 -32.606 1.00 64.94 95 GLU A N 1
ATOM 691 C CA . GLU A 1 95 ? 11.419 -12.708 -33.510 1.00 64.94 95 GLU A CA 1
ATOM 692 C C . GLU A 1 95 ? 10.361 -13.504 -32.737 1.00 64.94 95 GLU A C 1
ATOM 694 O O . GLU A 1 95 ? 10.615 -14.017 -31.645 1.00 64.94 95 GLU A O 1
ATOM 699 N N . THR A 1 96 ? 9.170 -13.637 -33.317 1.00 55.00 96 THR A N 1
ATOM 700 C CA . THR A 1 96 ? 8.147 -14.581 -32.859 1.00 55.00 96 THR A CA 1
ATOM 701 C C . THR A 1 96 ? 8.244 -15.879 -33.676 1.00 55.00 96 THR A C 1
ATOM 703 O O . THR A 1 96 ? 8.726 -15.845 -34.811 1.00 55.00 96 THR A O 1
ATOM 706 N N . PRO A 1 97 ? 7.776 -17.035 -33.157 1.00 49.97 97 PRO A N 1
ATOM 707 C CA . PRO A 1 97 ? 7.833 -18.323 -33.866 1.00 49.97 97 PRO A CA 1
ATOM 708 C C . PRO A 1 97 ? 7.192 -18.336 -35.265 1.00 49.97 97 PRO A C 1
ATOM 710 O O . PRO A 1 97 ? 7.493 -19.217 -36.064 1.00 49.97 97 PRO A O 1
ATOM 713 N N . ASP A 1 98 ? 6.322 -17.367 -35.561 1.00 53.50 98 ASP A N 1
ATOM 714 C CA . ASP A 1 98 ? 5.607 -17.243 -36.833 1.00 53.50 98 ASP A CA 1
ATOM 715 C C . ASP A 1 98 ? 6.286 -16.260 -37.824 1.00 53.50 98 ASP A C 1
ATOM 717 O O . ASP A 1 98 ? 5.747 -15.992 -38.899 1.00 53.50 98 ASP A O 1
ATOM 721 N N . GLY A 1 99 ? 7.494 -15.773 -37.505 1.00 47.59 99 GLY A N 1
ATOM 722 C CA . GLY A 1 99 ? 8.276 -14.846 -38.327 1.00 47.59 99 GLY A CA 1
ATOM 723 C C . GLY A 1 99 ? 7.950 -13.377 -38.042 1.00 47.59 99 GLY A C 1
ATOM 724 O O . GLY A 1 99 ? 6.799 -13.015 -37.817 1.00 47.59 99 GLY A O 1
ATOM 725 N N . VAL A 1 100 ? 8.996 -12.542 -38.035 1.00 50.75 100 VAL A N 1
ATOM 726 C CA . VAL A 1 100 ? 9.016 -11.110 -37.670 1.00 50.75 100 VAL A CA 1
ATOM 727 C C . VAL A 1 100 ? 7.702 -10.378 -37.972 1.00 50.75 100 VAL A C 1
ATOM 729 O O . VAL A 1 100 ? 7.402 -10.012 -39.109 1.00 50.75 100 VAL A O 1
ATOM 732 N N . THR A 1 101 ? 6.931 -10.117 -36.922 1.00 45.25 101 THR A N 1
ATOM 733 C CA . THR A 1 101 ? 5.724 -9.294 -36.966 1.00 45.25 101 THR A CA 1
ATOM 734 C C . THR A 1 101 ? 6.116 -7.833 -36.803 1.00 45.25 101 THR A C 1
ATOM 736 O O . THR A 1 101 ? 6.440 -7.403 -35.699 1.00 45.25 101 THR A O 1
ATOM 739 N N . GLY A 1 102 ? 6.030 -7.049 -37.880 1.00 46.38 102 GLY A N 1
ATOM 740 C CA . GLY A 1 102 ? 6.155 -5.583 -37.832 1.00 46.38 102 GLY A CA 1
ATOM 741 C C . GLY A 1 102 ? 5.116 -4.882 -36.939 1.00 46.38 102 GLY A C 1
ATOM 742 O O . GLY A 1 102 ? 5.198 -3.672 -36.756 1.00 46.38 102 GLY A O 1
ATOM 743 N N . ASP A 1 103 ? 4.173 -5.637 -36.369 1.00 55.00 103 ASP A N 1
ATOM 744 C CA . ASP A 1 103 ? 3.137 -5.170 -35.445 1.00 55.00 103 ASP A CA 1
ATOM 745 C C . ASP A 1 103 ? 3.514 -5.333 -33.957 1.00 55.00 103 ASP A C 1
ATOM 747 O O . ASP A 1 103 ? 2.768 -4.885 -33.086 1.00 55.00 103 ASP A O 1
ATOM 751 N N . VAL A 1 104 ? 4.648 -5.975 -33.636 1.00 63.16 104 VAL A N 1
ATOM 752 C CA . VAL A 1 104 ? 5.107 -6.147 -32.246 1.00 63.16 104 VAL A CA 1
ATOM 753 C C . VAL A 1 104 ? 6.152 -5.076 -31.917 1.00 63.16 104 VAL A C 1
ATOM 755 O O . VAL A 1 104 ? 7.131 -4.951 -32.653 1.00 63.16 104 VAL A O 1
ATOM 758 N N . PRO A 1 105 ? 5.980 -4.303 -30.827 1.00 74.56 105 PRO A N 1
ATOM 759 C CA . PRO A 1 105 ? 6.970 -3.319 -30.398 1.00 74.56 105 PRO A CA 1
ATOM 760 C C . PRO A 1 105 ? 8.360 -3.937 -30.180 1.00 74.56 105 PRO A C 1
ATOM 762 O O . PRO A 1 105 ? 8.448 -5.082 -29.727 1.00 74.56 105 PRO A O 1
ATOM 765 N N . PRO A 1 106 ? 9.455 -3.198 -30.444 1.00 83.69 106 PRO A N 1
ATOM 766 C CA . PRO A 1 106 ? 10.792 -3.692 -30.150 1.00 83.69 106 PRO A CA 1
ATOM 767 C C . PRO A 1 106 ? 10.976 -3.877 -28.639 1.00 83.69 106 PRO A C 1
ATOM 769 O O . PRO A 1 106 ? 10.417 -3.134 -27.828 1.00 83.69 106 PRO A O 1
ATOM 772 N N . GLY A 1 107 ? 11.802 -4.853 -28.271 1.00 89.12 107 GLY A N 1
ATOM 773 C CA . GLY A 1 107 ? 12.325 -4.969 -26.917 1.00 89.12 107 GLY A CA 1
ATOM 774 C C . GLY A 1 107 ? 13.430 -3.945 -26.661 1.00 89.12 107 GLY A C 1
ATOM 775 O O . GLY A 1 107 ? 13.971 -3.348 -27.591 1.00 89.12 107 GLY A O 1
ATOM 776 N N . TRP A 1 108 ? 13.793 -3.760 -25.397 1.00 92.75 108 TRP A N 1
ATOM 777 C CA . TRP A 1 108 ? 14.740 -2.735 -24.968 1.00 92.75 108 TRP A CA 1
ATOM 778 C C . TRP A 1 108 ? 15.858 -3.316 -24.111 1.00 92.75 108 TRP A C 1
ATOM 780 O O . TRP A 1 108 ? 15.606 -4.014 -23.129 1.00 92.75 108 TRP A O 1
ATOM 790 N N . VAL A 1 109 ? 17.098 -3.000 -24.476 1.00 93.44 109 VAL A N 1
ATOM 791 C CA . VAL A 1 109 ? 18.316 -3.414 -23.771 1.00 93.44 109 VAL A CA 1
ATOM 792 C C . VAL A 1 109 ? 19.061 -2.180 -23.287 1.00 93.44 109 VAL A C 1
ATOM 794 O O . VAL A 1 109 ? 19.331 -1.269 -24.067 1.00 93.44 109 VAL A O 1
ATOM 797 N N . ALA A 1 110 ? 19.420 -2.153 -22.007 1.00 93.75 110 ALA A N 1
ATOM 798 C CA . ALA A 1 110 ? 20.216 -1.073 -21.441 1.00 93.75 110 ALA A CA 1
ATOM 799 C C . ALA A 1 110 ? 21.630 -1.054 -22.054 1.00 93.75 110 ALA A C 1
ATOM 801 O O . ALA A 1 110 ? 22.343 -2.061 -22.056 1.00 93.75 110 ALA A O 1
ATOM 802 N N . ALA A 1 111 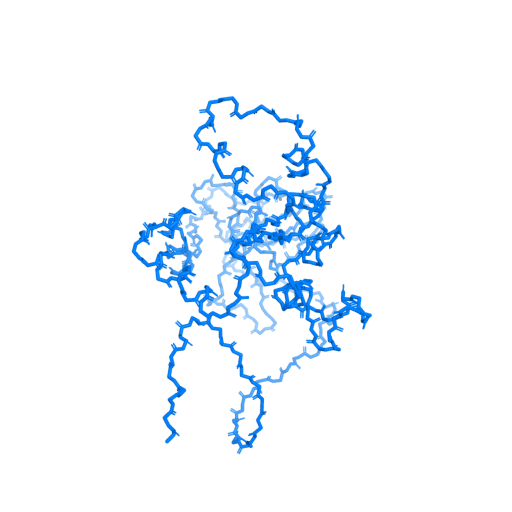? 22.063 0.105 -22.548 1.00 91.81 111 ALA A N 1
ATOM 803 C CA . ALA A 1 111 ? 23.337 0.259 -23.253 1.00 91.81 111 ALA A CA 1
ATOM 804 C C . ALA A 1 111 ? 24.564 0.032 -22.351 1.00 91.81 111 ALA A C 1
ATOM 806 O O . ALA A 1 111 ? 25.657 -0.209 -22.847 1.00 91.81 111 ALA A O 1
ATOM 807 N N . TRP A 1 112 ? 24.401 0.089 -21.024 1.00 90.94 112 TRP A N 1
ATOM 808 C CA . TRP A 1 112 ? 25.481 -0.154 -20.060 1.00 90.94 112 TRP A CA 1
ATOM 809 C C . TRP A 1 112 ? 25.641 -1.625 -19.650 1.00 90.94 112 TRP A C 1
ATOM 811 O O . TRP A 1 112 ? 26.619 -1.960 -18.981 1.00 90.94 112 TRP A O 1
ATOM 821 N N . VAL A 1 113 ? 24.699 -2.508 -20.012 1.00 89.31 113 VAL A N 1
ATOM 822 C CA . VAL A 1 113 ? 24.794 -3.957 -19.727 1.00 89.31 113 VAL A CA 1
ATOM 823 C C . VAL A 1 113 ? 25.104 -4.795 -20.970 1.00 89.31 113 VAL A C 1
ATOM 825 O O . VAL A 1 113 ? 25.538 -5.942 -20.838 1.00 89.31 113 VAL A O 1
ATOM 828 N N . GLY A 1 114 ? 24.907 -4.229 -22.162 1.00 86.44 114 GLY A N 1
ATOM 829 C CA . GLY A 1 114 ? 25.279 -4.824 -23.442 1.00 86.44 114 GLY A CA 1
ATOM 830 C C . GLY A 1 114 ? 26.414 -4.058 -24.119 1.00 86.44 114 GLY A C 1
ATOM 831 O O . GLY A 1 114 ? 26.499 -2.840 -24.021 1.00 86.44 114 GLY A O 1
ATOM 832 N N . GLU A 1 115 ? 27.279 -4.772 -24.826 1.00 89.12 115 GLU A N 1
ATOM 833 C CA . GLU A 1 115 ? 28.300 -4.195 -25.692 1.00 89.12 115 GLU A CA 1
ATOM 834 C C . GLU A 1 115 ? 27.743 -4.052 -27.109 1.00 89.12 115 GLU A C 1
ATOM 836 O O . GLU A 1 115 ? 27.281 -5.024 -27.713 1.00 89.12 115 GLU A O 1
ATOM 841 N N . ALA A 1 116 ? 27.771 -2.827 -27.630 1.00 88.19 116 ALA A N 1
ATOM 842 C CA . ALA A 1 116 ? 27.372 -2.531 -28.995 1.00 88.19 116 ALA A CA 1
ATOM 843 C C . ALA A 1 116 ? 28.544 -2.798 -29.952 1.00 88.19 116 ALA A C 1
ATOM 845 O O . ALA A 1 116 ? 29.639 -2.266 -29.773 1.00 88.19 116 ALA A O 1
ATOM 846 N N . VAL A 1 117 ? 28.313 -3.623 -30.970 1.00 87.56 117 VAL A N 1
ATOM 847 C CA . VAL A 1 117 ? 29.319 -4.066 -31.938 1.00 87.56 117 VAL A CA 1
ATOM 848 C C . VAL A 1 117 ? 28.873 -3.682 -33.342 1.00 87.56 117 VAL A C 1
ATOM 850 O O . VAL A 1 117 ? 27.742 -3.960 -33.737 1.00 87.56 117 VAL A O 1
ATOM 853 N N . GLY A 1 118 ? 29.788 -3.088 -34.110 1.00 85.75 118 GLY A N 1
ATOM 854 C CA . GLY A 1 118 ? 29.560 -2.690 -35.497 1.00 85.75 118 GLY A CA 1
ATOM 855 C C . GLY A 1 118 ? 29.153 -1.221 -35.649 1.00 85.75 118 GLY A C 1
ATOM 856 O O . GLY A 1 118 ? 29.597 -0.379 -34.876 1.00 85.75 118 GLY A O 1
ATOM 857 N N . ALA A 1 119 ? 28.371 -0.898 -36.681 1.00 84.50 119 ALA A N 1
ATOM 858 C CA . ALA A 1 119 ? 28.048 0.479 -37.075 1.00 84.50 119 ALA A CA 1
ATOM 859 C C . ALA A 1 119 ? 26.852 1.043 -36.282 1.00 84.50 119 ALA A C 1
ATOM 861 O O . ALA A 1 119 ? 25.725 1.091 -36.780 1.00 84.50 119 ALA A O 1
ATOM 862 N N . CYS A 1 120 ? 27.089 1.428 -35.027 1.00 83.38 120 CYS A N 1
ATOM 863 C CA . CYS A 1 120 ? 26.063 1.875 -34.075 1.00 83.38 120 CYS A CA 1
ATOM 864 C C . CYS A 1 120 ? 25.908 3.407 -33.984 1.00 83.38 120 CYS A C 1
ATOM 866 O O . CYS A 1 120 ? 25.101 3.909 -33.201 1.00 83.38 120 CYS A O 1
ATOM 868 N N . GLU A 1 121 ? 26.677 4.172 -34.757 1.00 80.94 121 GLU A N 1
ATOM 869 C CA . GLU A 1 121 ? 26.731 5.635 -34.676 1.00 80.94 121 GLU A CA 1
ATOM 870 C C . GLU A 1 121 ? 25.534 6.328 -35.348 1.00 80.94 121 GLU A C 1
ATOM 872 O O . GLU A 1 121 ? 25.116 7.402 -34.905 1.00 80.94 121 GLU A O 1
ATOM 877 N N . GLU A 1 122 ? 24.974 5.702 -36.387 1.00 82.69 122 GLU A N 1
ATOM 878 C CA . GLU A 1 122 ? 23.896 6.237 -37.239 1.00 82.69 122 GLU A CA 1
ATOM 879 C C . GLU A 1 122 ? 22.520 5.612 -36.945 1.00 82.69 122 GLU A C 1
ATOM 881 O O . GLU A 1 122 ? 21.607 5.652 -37.770 1.00 82.69 122 GLU A O 1
ATOM 886 N N . LEU A 1 123 ? 22.358 5.021 -35.761 1.00 86.44 123 LEU A N 1
ATOM 887 C CA . LEU A 1 123 ? 21.091 4.441 -35.325 1.00 86.44 123 LEU A CA 1
ATOM 888 C C . LEU A 1 123 ? 19.978 5.499 -35.247 1.00 86.44 123 LEU A C 1
ATOM 890 O O . LEU A 1 123 ? 20.180 6.618 -34.771 1.00 86.44 123 LEU A O 1
ATOM 894 N N . SER A 1 124 ? 18.781 5.117 -35.695 1.00 89.62 124 SER A N 1
ATOM 895 C CA . SER A 1 124 ? 17.593 5.967 -35.602 1.00 89.62 124 SER A CA 1
ATOM 896 C C . SER A 1 124 ? 17.077 6.072 -34.163 1.00 89.62 124 SER A C 1
ATOM 898 O O . SER A 1 124 ? 17.224 5.139 -33.368 1.00 89.62 124 SER A O 1
ATOM 900 N N . VAL A 1 125 ? 16.455 7.209 -33.835 1.00 90.31 125 VAL A N 1
ATOM 901 C CA . VAL A 1 125 ? 15.691 7.341 -32.590 1.00 90.31 125 VAL A CA 1
ATOM 902 C C . VAL A 1 125 ? 14.374 6.594 -32.759 1.00 90.31 125 VAL A C 1
ATOM 904 O O . VAL A 1 125 ? 13.623 6.879 -33.691 1.00 90.31 125 VAL A O 1
ATOM 907 N N . ILE A 1 126 ? 14.106 5.656 -31.856 1.00 88.81 126 ILE A N 1
ATOM 908 C CA . ILE A 1 126 ? 12.825 4.964 -31.743 1.00 88.81 126 ILE A CA 1
ATOM 909 C C . ILE A 1 126 ? 12.166 5.450 -30.458 1.00 88.81 126 ILE A C 1
ATOM 911 O O . ILE A 1 126 ? 12.767 5.389 -29.384 1.00 88.81 126 ILE A O 1
ATOM 915 N N . ASP A 1 127 ? 10.936 5.938 -30.570 1.00 86.38 127 ASP A N 1
ATOM 916 C CA . ASP A 1 127 ? 10.142 6.276 -29.397 1.00 86.38 127 ASP A CA 1
ATOM 917 C C . ASP A 1 127 ? 9.576 4.983 -28.790 1.00 86.38 127 ASP A C 1
ATOM 919 O O . ASP A 1 127 ? 9.040 4.141 -29.523 1.00 86.38 127 ASP A O 1
ATOM 923 N N . PRO A 1 128 ? 9.704 4.773 -27.468 1.00 83.50 128 PRO A N 1
ATOM 924 C CA . PRO A 1 128 ? 9.056 3.645 -26.822 1.00 83.50 128 PRO A CA 1
ATOM 925 C C . PRO A 1 128 ? 7.531 3.753 -26.957 1.00 83.50 128 PRO A C 1
ATOM 927 O O . PRO A 1 128 ? 7.002 4.855 -27.135 1.00 83.50 128 PRO A O 1
ATOM 930 N N . PRO A 1 129 ? 6.801 2.627 -26.855 1.00 78.19 129 PRO A N 1
ATOM 931 C CA . PRO A 1 129 ? 5.344 2.661 -26.827 1.00 78.19 129 PRO A CA 1
ATOM 932 C C . PRO A 1 129 ? 4.853 3.645 -25.762 1.00 78.19 129 PRO A C 1
ATOM 934 O O . PRO A 1 129 ? 5.366 3.636 -24.644 1.00 78.19 129 PRO A O 1
ATOM 937 N N . ALA A 1 130 ? 3.854 4.468 -26.087 1.00 78.12 130 ALA A N 1
ATOM 938 C CA . ALA A 1 130 ? 3.218 5.335 -25.096 1.00 78.12 130 ALA A CA 1
ATOM 939 C C . ALA A 1 130 ? 2.667 4.496 -23.936 1.00 78.12 130 ALA A C 1
ATOM 941 O O . ALA A 1 130 ? 2.251 3.350 -24.144 1.00 78.12 130 ALA A O 1
ATOM 942 N N . ASP A 1 131 ? 2.700 5.023 -22.710 1.00 78.69 131 ASP A N 1
ATOM 943 C CA . ASP A 1 131 ? 2.030 4.381 -21.574 1.00 78.69 131 ASP A CA 1
ATOM 944 C C . ASP A 1 131 ? 0.555 4.100 -21.899 1.00 78.69 131 ASP A C 1
ATOM 946 O O . ASP A 1 131 ? -0.049 4.818 -22.706 1.00 78.69 131 ASP A O 1
ATOM 950 N N . PRO A 1 132 ? -0.025 3.021 -21.337 1.00 78.81 132 PRO A N 1
ATOM 951 C CA . PRO A 1 132 ? -1.456 2.797 -21.458 1.00 78.81 132 PRO A CA 1
ATOM 952 C C . PRO A 1 132 ? -2.198 4.055 -20.984 1.00 78.81 132 PRO A C 1
ATOM 954 O O . PRO A 1 132 ? -1.766 4.655 -19.998 1.00 78.81 132 PRO A O 1
ATOM 957 N N . PRO A 1 133 ? -3.308 4.463 -21.622 1.00 79.69 133 PRO A N 1
ATOM 958 C CA . PRO A 1 133 ? -4.084 5.625 -21.182 1.00 79.69 133 PRO A CA 1
ATOM 959 C C . PRO A 1 133 ? -4.481 5.568 -19.697 1.00 79.69 133 PRO A C 1
ATOM 961 O O . PRO A 1 133 ? -4.668 6.597 -19.054 1.00 79.69 133 PRO A O 1
ATOM 964 N N . GLU A 1 134 ? -4.596 4.363 -19.137 1.00 85.00 134 GLU A N 1
ATOM 965 C CA . GLU A 1 134 ? -4.863 4.110 -17.724 1.00 85.00 134 GLU A CA 1
ATOM 966 C C . GLU A 1 134 ? -3.749 4.628 -16.806 1.00 85.00 134 GLU A C 1
ATOM 968 O O . GLU A 1 134 ? -4.030 5.010 -15.673 1.00 85.00 134 GLU A O 1
ATOM 973 N N . TYR A 1 135 ? -2.502 4.677 -17.276 1.00 81.25 135 TYR A N 1
ATOM 974 C CA . TYR A 1 135 ? -1.376 5.188 -16.500 1.00 81.25 135 TYR A CA 1
ATOM 975 C C . TYR A 1 135 ? -1.555 6.671 -16.166 1.00 81.25 135 TYR A C 1
ATOM 977 O O . TYR A 1 135 ? -1.433 7.055 -15.006 1.00 81.25 135 TYR A O 1
ATOM 985 N N . ASP A 1 136 ? -1.950 7.490 -17.144 1.00 83.56 136 ASP A N 1
ATOM 986 C CA . ASP A 1 136 ? -2.246 8.908 -16.912 1.00 83.56 136 ASP A CA 1
ATOM 987 C C . ASP A 1 136 ? -3.400 9.086 -15.918 1.00 83.56 136 ASP A C 1
ATOM 989 O O . ASP A 1 136 ? -3.369 9.982 -15.073 1.00 83.56 136 ASP A O 1
ATOM 993 N N . VAL A 1 137 ? -4.407 8.207 -15.982 1.00 86.62 137 VAL A N 1
ATOM 994 C CA . VAL A 1 137 ? -5.517 8.201 -15.020 1.00 86.62 137 VAL A CA 1
ATOM 995 C C . VAL A 1 137 ? -5.005 7.900 -13.615 1.00 86.62 137 VAL A C 1
ATOM 997 O O . VAL A 1 137 ? -5.346 8.636 -12.695 1.00 86.62 137 VAL A O 1
ATOM 1000 N N . LEU A 1 138 ? -4.173 6.867 -13.444 1.00 85.00 138 LEU A N 1
ATOM 1001 C CA . LEU A 1 138 ? -3.591 6.491 -12.152 1.00 85.00 138 LEU A CA 1
ATOM 1002 C C . LEU A 1 138 ? -2.716 7.608 -11.575 1.00 85.00 138 LEU A C 1
ATOM 1004 O O . LEU A 1 138 ? -2.850 7.941 -10.401 1.00 85.00 138 LEU A O 1
ATOM 1008 N N . MET A 1 139 ? -1.880 8.235 -12.405 1.00 84.31 139 MET A N 1
ATOM 1009 C CA . MET A 1 139 ? -1.012 9.341 -11.989 1.00 84.31 139 MET A CA 1
ATOM 1010 C C . MET A 1 139 ? -1.787 10.627 -11.669 1.00 84.31 139 MET A C 1
ATOM 1012 O O . MET A 1 139 ? -1.282 11.484 -10.944 1.00 84.31 139 MET A O 1
ATOM 1016 N N . ALA A 1 140 ? -3.011 10.771 -12.186 1.00 87.50 140 ALA A N 1
ATOM 1017 C CA . ALA A 1 140 ? -3.907 11.876 -11.862 1.00 87.50 140 ALA A CA 1
ATOM 1018 C C . ALA A 1 140 ? -4.748 11.635 -10.594 1.00 87.50 140 ALA A C 1
ATOM 1020 O O . ALA A 1 140 ? -5.383 12.578 -10.110 1.00 87.50 140 ALA A O 1
ATOM 1021 N N . VAL A 1 141 ? -4.776 10.412 -10.044 1.00 86.25 141 VAL A N 1
ATOM 1022 C CA . VAL A 1 141 ? -5.463 10.140 -8.773 1.00 86.25 141 VAL A CA 1
ATOM 1023 C C . VAL A 1 141 ? -4.693 10.828 -7.641 1.00 86.25 141 VAL A C 1
ATOM 1025 O O . VAL A 1 141 ? -3.497 10.581 -7.470 1.00 86.25 141 VAL A O 1
ATOM 1028 N N . PRO A 1 142 ? -5.338 11.693 -6.839 1.00 86.19 142 PRO A N 1
ATOM 1029 C CA . PRO A 1 142 ? -4.659 12.339 -5.730 1.00 86.19 142 PRO A CA 1
ATOM 1030 C C . PRO A 1 142 ? -4.294 11.305 -4.659 1.00 86.19 142 PRO A C 1
ATOM 1032 O O . PRO A 1 142 ? -5.111 10.465 -4.286 1.00 86.19 142 PRO A O 1
ATOM 1035 N N . VAL A 1 143 ? -3.068 11.400 -4.136 1.00 83.81 143 VAL A N 1
ATOM 1036 C CA . VAL A 1 143 ? -2.558 10.498 -3.083 1.00 83.81 143 VAL A CA 1
ATOM 1037 C C . VAL A 1 143 ? -3.432 10.557 -1.829 1.00 83.81 143 VAL A C 1
ATOM 1039 O O . VAL A 1 143 ? -3.663 9.543 -1.177 1.00 83.81 143 VAL A O 1
ATOM 1042 N N . LEU A 1 144 ? -3.940 11.748 -1.506 1.00 82.38 144 LEU A N 1
ATOM 1043 C CA . LEU A 1 144 ? -4.930 11.946 -0.458 1.00 82.38 144 LEU A CA 1
ATOM 1044 C C . LEU A 1 144 ? -6.267 12.304 -1.112 1.00 82.38 144 LEU A C 1
ATOM 1046 O O . LEU A 1 144 ? -6.313 13.268 -1.878 1.00 82.38 144 LEU A O 1
ATOM 1050 N N . PRO A 1 145 ? -7.351 11.564 -0.833 1.00 81.06 145 PRO A N 1
ATOM 1051 C CA . PRO A 1 145 ? -8.654 11.894 -1.384 1.00 81.06 145 PRO A CA 1
ATOM 1052 C C . PRO A 1 145 ? -9.167 13.215 -0.805 1.00 81.06 145 PRO A C 1
ATOM 1054 O O . PRO A 1 145 ? -8.886 13.556 0.346 1.00 81.06 145 PRO A O 1
ATOM 1057 N N . ASP A 1 146 ? -10.004 13.917 -1.569 1.00 84.94 146 ASP A N 1
ATOM 1058 C CA . ASP A 1 146 ? -10.811 15.003 -1.017 1.00 84.94 146 ASP A CA 1
ATOM 1059 C C . ASP A 1 146 ? -11.831 14.418 -0.036 1.00 84.94 146 ASP A C 1
ATOM 1061 O O . ASP A 1 146 ? -12.810 13.761 -0.408 1.00 84.94 146 ASP A O 1
ATOM 1065 N N . ILE A 1 147 ? -11.588 14.647 1.250 1.00 85.38 147 ILE A N 1
ATOM 1066 C CA . ILE A 1 147 ? -12.453 14.155 2.313 1.00 85.38 147 ILE A CA 1
ATOM 1067 C C . ILE A 1 147 ? -13.687 15.053 2.408 1.00 85.38 147 ILE A C 1
ATOM 1069 O O . ILE A 1 147 ? -13.597 16.203 2.832 1.00 85.38 147 ILE A O 1
ATOM 1073 N N . ASN A 1 148 ? -14.860 14.512 2.067 1.00 91.88 148 ASN A N 1
ATOM 1074 C CA . ASN A 1 148 ? -16.145 15.160 2.322 1.00 91.88 148 ASN A CA 1
ATOM 1075 C C . ASN A 1 148 ? -16.600 14.869 3.771 1.00 91.88 148 ASN A C 1
ATOM 1077 O O . ASN A 1 148 ? -16.988 13.730 4.061 1.00 91.88 148 ASN A O 1
ATOM 1081 N N . PRO A 1 149 ? -16.613 15.867 4.679 1.00 92.81 149 PRO A N 1
ATOM 1082 C CA . PRO A 1 149 ? -16.936 15.640 6.088 1.00 92.81 149 PRO A CA 1
ATOM 1083 C C . PRO A 1 149 ? -18.377 15.174 6.319 1.00 92.81 149 PRO A C 1
ATOM 1085 O O . PRO A 1 149 ? -18.632 14.397 7.238 1.00 92.81 149 PRO A O 1
ATOM 1088 N N . ASP A 1 150 ? -19.324 15.619 5.489 1.00 95.81 150 ASP A N 1
ATOM 1089 C CA . ASP A 1 150 ? -20.728 15.220 5.607 1.00 95.81 150 ASP A CA 1
ATOM 1090 C C . ASP A 1 150 ? -20.913 13.763 5.193 1.00 95.81 150 ASP A C 1
ATOM 1092 O O . ASP A 1 150 ? -21.614 13.008 5.868 1.00 95.81 150 ASP A O 1
ATOM 1096 N N . ARG A 1 151 ? -20.206 13.332 4.141 1.00 94.19 151 ARG A N 1
ATOM 1097 C CA . ARG A 1 151 ? -20.215 11.929 3.719 1.00 94.19 151 ARG A CA 1
ATOM 1098 C C . ARG A 1 151 ? -19.561 11.017 4.755 1.00 94.19 151 ARG A C 1
ATOM 1100 O O . ARG A 1 151 ? -20.082 9.935 5.010 1.00 94.19 151 ARG A O 1
ATOM 1107 N N . LEU A 1 152 ? -18.453 11.440 5.366 1.00 92.94 152 LEU A N 1
ATOM 1108 C CA . LEU A 1 152 ? -17.837 10.681 6.459 1.00 92.94 152 LEU A CA 1
ATOM 1109 C C . LEU A 1 152 ? -18.777 10.545 7.657 1.00 92.94 152 LEU A C 1
ATOM 1111 O O . LEU A 1 152 ? -18.890 9.458 8.221 1.00 92.94 152 LEU A O 1
ATOM 1115 N N . ARG A 1 153 ? -19.487 11.618 8.020 1.00 94.94 153 ARG A N 1
ATOM 1116 C CA . ARG A 1 153 ? -20.469 11.578 9.107 1.00 94.94 153 ARG A CA 1
ATOM 1117 C C . ARG A 1 153 ? -21.605 10.601 8.807 1.00 94.94 153 ARG A C 1
ATOM 1119 O O . ARG A 1 153 ? -21.945 9.804 9.672 1.00 94.94 153 ARG A O 1
ATOM 1126 N N . GLU A 1 154 ? -22.125 10.598 7.581 1.00 96.62 154 GLU A N 1
ATOM 1127 C CA . GLU A 1 154 ? -23.151 9.639 7.150 1.00 96.62 154 GLU A CA 1
ATOM 1128 C C . GLU A 1 154 ? -22.655 8.184 7.242 1.00 96.62 154 GLU A C 1
ATOM 1130 O O . GLU A 1 154 ? -23.375 7.312 7.729 1.00 96.62 154 GLU A O 1
ATOM 1135 N N . ILE A 1 155 ? -21.415 7.914 6.813 1.00 95.50 155 ILE A N 1
ATOM 1136 C CA . ILE A 1 155 ? -20.797 6.581 6.920 1.00 95.50 155 ILE A CA 1
ATOM 1137 C C . ILE A 1 155 ? -20.669 6.169 8.389 1.00 95.50 155 ILE A C 1
ATOM 1139 O O . ILE A 1 155 ? -21.037 5.048 8.743 1.00 95.50 155 ILE A O 1
ATOM 1143 N N . PHE A 1 156 ? -20.208 7.078 9.250 1.00 95.00 156 PHE A N 1
ATOM 1144 C CA . PHE A 1 156 ? -20.071 6.823 10.679 1.00 95.00 156 PHE A CA 1
ATOM 1145 C C . PHE A 1 156 ? -21.428 6.537 11.338 1.00 95.00 156 PHE A C 1
ATOM 1147 O O . PHE A 1 156 ? -21.581 5.523 12.013 1.00 95.00 156 PHE A O 1
ATOM 1154 N N . GLU A 1 157 ? -22.446 7.364 11.085 1.00 96.62 157 GLU A N 1
ATOM 1155 C CA . GLU A 1 157 ? -23.812 7.171 11.592 1.00 96.62 157 GLU A CA 1
ATOM 1156 C C . GLU A 1 157 ? -24.433 5.861 11.090 1.00 96.62 157 GLU A C 1
ATOM 1158 O O . GLU A 1 157 ? -25.096 5.144 11.847 1.00 96.62 157 GLU A O 1
ATOM 1163 N N . ARG A 1 158 ? -24.179 5.493 9.828 1.00 97.56 158 ARG A N 1
ATOM 1164 C CA . ARG A 1 158 ? -24.593 4.197 9.285 1.00 97.56 158 ARG A CA 1
ATOM 1165 C C . ARG A 1 158 ? -23.893 3.041 9.996 1.00 97.56 158 ARG A C 1
ATOM 1167 O O . ARG A 1 158 ? -24.553 2.044 10.277 1.00 97.56 158 ARG A O 1
ATOM 1174 N N . GLY A 1 159 ? -22.603 3.172 10.296 1.00 96.62 159 GLY A N 1
ATOM 1175 C CA . GLY A 1 159 ? -21.847 2.206 11.092 1.00 96.62 159 GLY A CA 1
ATOM 1176 C C . GLY A 1 159 ? -22.448 2.021 12.485 1.00 96.62 159 GLY A C 1
ATOM 1177 O O . GLY A 1 159 ? -22.712 0.891 12.889 1.00 96.62 159 GLY A O 1
ATOM 1178 N N . GLN A 1 160 ? -22.786 3.119 13.168 1.00 96.25 160 GLN A N 1
ATOM 1179 C CA . GLN A 1 160 ? -23.471 3.066 14.465 1.00 96.25 160 GLN A CA 1
ATOM 1180 C C . GLN A 1 160 ? -24.810 2.319 14.374 1.00 96.25 160 GLN A C 1
ATOM 1182 O O . GLN A 1 160 ? -25.106 1.465 15.205 1.00 96.25 160 GLN A O 1
ATOM 1187 N N . ALA A 1 161 ? -25.604 2.574 13.327 1.00 97.25 161 ALA A N 1
ATOM 1188 C CA . ALA A 1 161 ? -26.868 1.869 13.092 1.00 97.25 161 ALA A CA 1
ATOM 1189 C C . ALA A 1 161 ? -26.695 0.372 12.772 1.00 97.25 161 ALA A C 1
ATOM 1191 O O . ALA A 1 161 ? -27.664 -0.384 12.833 1.00 97.25 161 ALA A O 1
ATOM 1192 N N . LEU A 1 162 ? -25.487 -0.045 12.392 1.00 96.50 162 LEU A N 1
ATOM 1193 C CA . LEU A 1 162 ? -25.116 -1.439 12.184 1.00 96.50 162 LEU A CA 1
ATOM 1194 C C . LEU A 1 162 ? -24.464 -2.059 13.423 1.00 96.50 162 LEU A C 1
ATOM 1196 O O . LEU A 1 162 ? -24.118 -3.230 13.352 1.00 96.50 162 LEU A O 1
ATOM 1200 N N . GLU A 1 163 ? -24.317 -1.334 14.535 1.00 95.75 163 GLU A N 1
ATOM 1201 C CA . GLU A 1 163 ? -23.611 -1.799 15.741 1.00 95.75 163 GLU A CA 1
ATOM 1202 C C . GLU A 1 163 ? -22.115 -2.070 15.482 1.00 95.75 163 GLU A C 1
ATOM 1204 O O . GLU A 1 163 ? -21.542 -3.035 15.985 1.00 95.75 163 GLU A O 1
ATOM 1209 N N . ILE A 1 164 ? -21.487 -1.237 14.646 1.00 96.94 164 ILE A N 1
ATOM 1210 C CA . ILE A 1 164 ? -20.023 -1.132 14.553 1.00 96.94 164 ILE A CA 1
ATOM 1211 C C . ILE A 1 164 ? -19.507 -0.450 15.824 1.00 96.94 164 ILE A C 1
ATOM 1213 O O . ILE A 1 164 ? -20.092 0.544 16.266 1.00 96.94 164 ILE A O 1
ATOM 1217 N N . ASP A 1 165 ? -18.420 -0.958 16.406 1.00 95.19 165 ASP A N 1
ATOM 1218 C CA . ASP A 1 165 ? -17.832 -0.343 17.594 1.00 95.19 165 ASP A CA 1
ATOM 1219 C C . ASP A 1 165 ? -17.117 0.953 17.197 1.00 95.19 165 ASP A C 1
ATOM 1221 O O . ASP A 1 165 ? -16.097 0.954 16.509 1.00 95.19 165 ASP A O 1
ATOM 1225 N N . ALA A 1 166 ? -17.680 2.073 17.655 1.00 95.94 166 ALA A N 1
ATOM 1226 C CA . ALA A 1 166 ? -17.189 3.419 17.398 1.00 95.94 166 ALA A CA 1
ATOM 1227 C C . ALA A 1 166 ? -15.721 3.615 17.800 1.00 95.94 166 ALA A C 1
ATOM 1229 O O . ALA A 1 166 ? -15.021 4.405 17.175 1.00 95.94 166 ALA A O 1
ATOM 1230 N N . ARG A 1 167 ? -15.283 2.926 18.860 1.00 95.69 167 ARG A N 1
ATOM 1231 C CA . ARG A 1 167 ? -13.949 3.063 19.449 1.00 95.69 167 ARG A CA 1
ATOM 1232 C C . ARG A 1 167 ? -12.977 2.005 18.955 1.00 95.69 167 ARG A C 1
ATOM 1234 O O . ARG A 1 167 ? -11.811 2.087 19.312 1.00 95.69 167 ARG A O 1
ATOM 1241 N N . ALA A 1 168 ? -13.434 1.031 18.173 1.00 96.44 168 ALA A N 1
ATOM 1242 C CA . ALA A 1 168 ? -12.573 -0.015 17.659 1.00 96.44 168 ALA A CA 1
ATOM 1243 C C . ALA A 1 168 ? -11.809 0.456 16.422 1.00 96.44 168 ALA A C 1
ATOM 1245 O O . ALA A 1 168 ? -12.396 0.922 15.438 1.00 96.44 168 ALA A O 1
ATOM 1246 N N . VAL A 1 169 ? -10.492 0.289 16.472 1.00 96.19 169 VAL A N 1
ATOM 1247 C CA . VAL A 1 169 ? -9.592 0.430 15.330 1.00 96.19 169 VAL A CA 1
ATOM 1248 C C . VAL A 1 169 ? -8.855 -0.888 15.129 1.00 96.19 169 VAL A C 1
ATOM 1250 O O . VAL A 1 169 ? -8.518 -1.567 16.095 1.00 96.19 169 VAL A O 1
ATOM 1253 N N . THR A 1 170 ? -8.638 -1.262 13.871 1.00 95.81 170 THR A N 1
ATOM 1254 C CA . THR A 1 170 ? -7.806 -2.415 13.517 1.00 95.81 170 THR A CA 1
ATOM 1255 C C . THR A 1 170 ? -6.732 -2.038 12.507 1.00 95.81 170 THR A C 1
ATOM 1257 O O . THR A 1 170 ? -6.818 -1.018 11.814 1.00 95.81 170 THR A O 1
ATOM 1260 N N . TRP A 1 171 ? -5.737 -2.904 12.391 1.00 92.50 171 TRP A N 1
ATOM 1261 C CA . TRP A 1 171 ? -4.598 -2.761 11.500 1.00 92.50 171 TRP A CA 1
ATOM 1262 C C . TRP A 1 171 ? -4.637 -3.856 10.440 1.00 92.50 171 TRP A C 1
ATOM 1264 O O . TRP A 1 171 ? -4.908 -5.015 10.747 1.00 92.50 171 TRP A O 1
ATOM 1274 N N . VAL A 1 172 ? -4.356 -3.502 9.192 1.00 95.31 172 VAL A N 1
ATOM 1275 C CA . VAL A 1 172 ? -4.272 -4.445 8.073 1.00 95.31 172 VAL A CA 1
ATOM 1276 C C . VAL A 1 172 ? -2.898 -4.307 7.441 1.00 95.31 172 VAL A C 1
ATOM 1278 O O . VAL A 1 172 ? -2.498 -3.196 7.092 1.00 95.31 172 VAL A O 1
ATOM 1281 N N . GLY A 1 173 ? -2.154 -5.400 7.300 1.00 93.69 173 GLY A N 1
ATOM 1282 C CA . GLY A 1 173 ? -0.809 -5.301 6.754 1.00 93.69 173 GLY A CA 1
ATOM 1283 C C . GLY A 1 173 ? 0.133 -6.449 7.059 1.00 93.69 173 GLY A C 1
ATOM 1284 O O . GLY A 1 173 ? -0.276 -7.551 7.424 1.00 93.69 173 GLY A O 1
ATOM 1285 N N . ASP A 1 174 ? 1.416 -6.137 6.902 1.00 91.94 174 ASP A N 1
ATOM 1286 C CA . ASP A 1 174 ? 2.530 -7.065 7.052 1.00 91.94 174 ASP A CA 1
ATOM 1287 C C . ASP A 1 174 ? 3.260 -6.905 8.401 1.00 91.94 174 ASP A C 1
ATOM 1289 O O . ASP A 1 174 ? 2.747 -6.333 9.367 1.00 91.94 174 ASP A O 1
ATOM 1293 N N . CYS A 1 175 ? 4.501 -7.393 8.466 1.00 90.38 175 CYS A N 1
ATOM 1294 C CA . CYS A 1 175 ? 5.368 -7.295 9.637 1.00 90.38 175 CYS A CA 1
ATOM 1295 C C . CYS A 1 175 ? 5.600 -5.868 10.159 1.00 90.38 175 CYS A C 1
ATOM 1297 O O . CYS A 1 175 ? 5.927 -5.717 11.334 1.00 90.38 175 CYS A O 1
ATOM 1299 N N . ASN A 1 176 ? 5.455 -4.831 9.330 1.00 88.88 176 ASN A N 1
ATOM 1300 C CA . ASN A 1 176 ? 5.584 -3.448 9.788 1.00 88.88 176 ASN A CA 1
ATOM 1301 C C . ASN A 1 176 ? 4.373 -3.030 10.626 1.00 88.88 176 ASN A C 1
ATOM 1303 O O . ASN A 1 176 ? 4.533 -2.351 11.635 1.00 88.88 176 ASN A O 1
ATOM 1307 N N . THR A 1 177 ? 3.184 -3.483 10.232 1.00 89.50 177 THR A N 1
ATOM 1308 C CA . THR A 1 177 ? 1.920 -3.212 10.924 1.00 89.50 177 THR A CA 1
ATOM 1309 C C . THR A 1 177 ? 1.737 -4.114 12.146 1.00 89.50 177 THR A C 1
ATOM 1311 O O . THR A 1 177 ? 1.210 -3.672 13.160 1.00 89.50 177 THR A O 1
ATOM 1314 N N . ALA A 1 178 ? 2.216 -5.360 12.076 1.00 88.88 178 ALA A N 1
ATOM 1315 C CA . ALA A 1 178 ? 2.158 -6.335 13.171 1.00 88.88 178 ALA A CA 1
ATOM 1316 C C . ALA A 1 178 ? 3.159 -6.058 14.314 1.00 88.88 178 ALA A C 1
ATOM 1318 O O . ALA A 1 178 ? 3.151 -6.742 15.335 1.00 88.88 178 ALA A O 1
ATOM 1319 N N . SER A 1 179 ? 4.082 -5.113 14.128 1.00 84.88 179 SER A N 1
ATOM 1320 C CA . SER A 1 179 ? 5.144 -4.821 15.090 1.00 84.88 179 SER A CA 1
ATOM 1321 C C . SER A 1 179 ? 4.608 -4.109 16.332 1.00 84.88 179 SER A C 1
ATOM 1323 O O . SER A 1 179 ? 3.934 -3.087 16.223 1.00 84.88 179 SER A O 1
ATOM 1325 N N . GLU A 1 180 ? 5.035 -4.545 17.521 1.00 88.31 180 GLU A N 1
ATOM 1326 C CA . GLU A 1 180 ? 4.742 -3.845 18.782 1.00 88.31 180 GLU A CA 1
ATOM 1327 C C . GLU A 1 180 ? 5.283 -2.404 18.818 1.00 88.31 180 GLU A C 1
ATOM 1329 O O . GLU A 1 180 ? 4.878 -1.605 19.655 1.00 88.31 180 GLU A O 1
ATOM 1334 N N . LEU A 1 181 ? 6.207 -2.048 17.922 1.00 88.56 181 LEU A N 1
ATOM 1335 C CA . LEU A 1 181 ? 6.739 -0.688 17.819 1.00 88.56 181 LEU A CA 1
ATOM 1336 C C . LEU A 1 181 ? 5.887 0.236 16.943 1.00 88.56 181 LEU A C 1
ATOM 1338 O O . LEU A 1 181 ? 6.205 1.419 16.860 1.00 88.56 181 LEU A O 1
ATOM 1342 N N . PHE A 1 182 ? 4.859 -0.280 16.265 1.00 89.56 182 PHE A N 1
ATOM 1343 C CA . PHE A 1 182 ? 4.064 0.515 15.336 1.00 89.56 182 PHE A CA 1
ATOM 1344 C C . PHE A 1 182 ? 3.132 1.478 16.076 1.00 89.56 182 PHE A C 1
ATOM 1346 O O . PHE A 1 182 ? 3.357 2.686 16.039 1.00 89.56 182 PHE A O 1
ATOM 1353 N N . LEU A 1 183 ? 2.110 0.959 16.765 1.00 92.31 183 LEU A N 1
ATOM 1354 C CA . LEU A 1 183 ? 1.108 1.794 17.439 1.00 92.31 183 LEU A CA 1
ATOM 1355 C C . LEU A 1 183 ? 0.886 1.453 18.915 1.00 92.31 183 LEU A C 1
ATOM 1357 O O . LEU A 1 183 ? 0.426 2.326 19.649 1.00 92.31 183 LEU A O 1
ATOM 1361 N N . ASN A 1 184 ? 1.315 0.281 19.398 1.00 94.38 184 ASN A N 1
ATOM 1362 C CA . ASN A 1 184 ? 1.199 -0.092 20.814 1.00 94.38 184 ASN A CA 1
ATOM 1363 C C . ASN A 1 184 ? 1.703 0.975 21.807 1.00 94.38 184 ASN A C 1
ATOM 1365 O O . ASN A 1 184 ? 1.099 1.076 22.878 1.00 94.38 184 ASN A O 1
ATOM 1369 N N . PRO A 1 185 ? 2.754 1.781 21.522 1.00 95.56 185 PRO A N 1
ATOM 1370 C CA . PRO A 1 185 ? 3.220 2.794 22.467 1.00 95.56 185 PRO A CA 1
ATOM 1371 C C . PRO A 1 185 ? 2.149 3.806 22.906 1.00 95.56 185 PRO A C 1
ATOM 1373 O O . PRO A 1 185 ? 2.257 4.345 24.010 1.00 95.56 185 PRO A O 1
ATOM 1376 N N . PHE A 1 186 ? 1.095 4.022 22.107 1.00 95.38 186 PHE A N 1
ATOM 1377 C CA . PHE A 1 186 ? -0.032 4.889 22.469 1.00 95.38 186 PHE A CA 1
ATOM 1378 C C . PHE A 1 186 ? -0.853 4.367 23.659 1.00 95.38 186 PHE A C 1
ATOM 1380 O O . PHE A 1 186 ? -1.284 5.163 24.488 1.00 95.38 186 PHE A O 1
ATOM 1387 N N . ASP A 1 187 ? -0.994 3.047 23.814 1.00 95.88 187 ASP A N 1
ATOM 1388 C CA . ASP A 1 187 ? -1.648 2.430 24.985 1.00 95.88 187 ASP A CA 1
ATOM 1389 C C . ASP A 1 187 ? -0.693 2.221 26.169 1.00 95.88 187 ASP A C 1
ATOM 1391 O O . ASP A 1 187 ? -1.119 1.870 27.268 1.00 95.88 187 ASP A O 1
ATOM 1395 N N . GLN A 1 188 ? 0.608 2.412 25.954 1.00 93.62 188 GLN A N 1
ATOM 1396 C CA . GLN A 1 188 ? 1.645 2.213 26.968 1.00 93.62 188 GLN A CA 1
ATOM 1397 C C . GLN A 1 188 ? 2.115 3.531 27.595 1.00 93.62 188 GLN A C 1
ATOM 1399 O O . GLN A 1 188 ? 3.099 3.531 28.334 1.00 93.62 188 GLN A O 1
ATOM 1404 N N . GLU A 1 189 ? 1.446 4.647 27.276 1.00 87.50 189 GLU A N 1
ATOM 1405 C CA . GLU A 1 189 ? 1.839 6.004 27.685 1.00 87.50 189 GLU A CA 1
ATOM 1406 C C . GLU A 1 189 ? 3.299 6.331 27.302 1.00 87.50 189 GLU A C 1
ATOM 1408 O O . GLU A 1 189 ? 3.989 7.100 27.971 1.00 87.50 189 GLU A O 1
ATOM 1413 N N . ASN A 1 190 ? 3.792 5.723 26.219 1.00 93.56 190 ASN A N 1
ATOM 1414 C CA . ASN A 1 190 ? 5.180 5.816 25.774 1.00 93.56 190 ASN A CA 1
ATOM 1415 C C . ASN A 1 190 ? 5.270 6.515 24.413 1.00 93.56 190 ASN A C 1
ATOM 1417 O O . ASN A 1 190 ? 5.792 5.966 23.443 1.00 93.56 190 ASN A O 1
ATOM 1421 N N . TYR A 1 191 ? 4.727 7.726 24.327 1.00 95.00 191 TYR A N 1
ATOM 1422 C CA . TYR A 1 191 ? 4.737 8.520 23.104 1.00 95.00 191 TYR A CA 1
ATOM 1423 C C . TYR A 1 191 ? 4.934 10.012 23.396 1.00 95.00 191 TYR A C 1
ATOM 1425 O O . TYR A 1 191 ? 4.640 1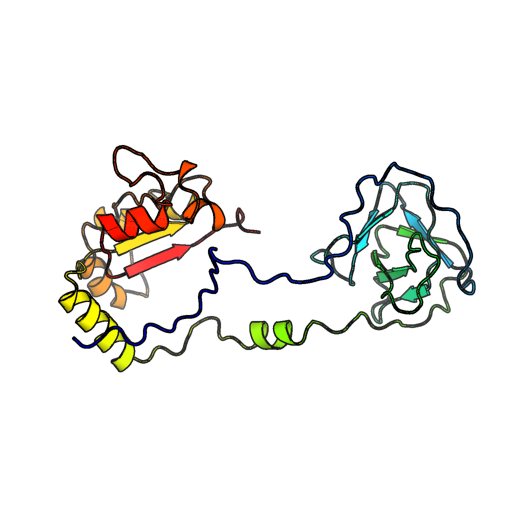0.504 24.483 1.00 95.00 191 TYR A O 1
ATOM 1433 N N . ASP A 1 192 ? 5.436 10.730 22.394 1.00 95.31 192 ASP A N 1
ATOM 1434 C CA . ASP A 1 192 ? 5.477 12.190 22.335 1.00 95.31 192 ASP A CA 1
ATOM 1435 C C . ASP A 1 192 ? 4.928 12.596 20.963 1.00 95.31 192 ASP A C 1
ATOM 1437 O O . ASP A 1 192 ? 5.499 12.237 19.931 1.00 95.31 192 ASP A O 1
ATOM 1441 N N . LEU A 1 193 ? 3.795 13.304 20.945 1.00 95.62 193 LEU A N 1
ATOM 1442 C CA . LEU A 1 193 ? 3.165 13.763 19.701 1.00 95.62 193 LEU A CA 1
ATOM 1443 C C . LEU A 1 193 ? 3.945 14.901 19.029 1.00 95.62 193 LEU A C 1
ATOM 1445 O O . LEU A 1 193 ? 3.688 15.220 17.866 1.00 95.62 193 LEU A O 1
ATOM 1449 N N . GLY A 1 194 ? 4.892 15.526 19.733 1.00 96.38 194 GLY A N 1
ATOM 1450 C CA . GLY A 1 194 ? 5.688 16.635 19.233 1.00 96.38 194 GLY A CA 1
ATOM 1451 C C . GLY A 1 194 ? 4.808 17.749 18.645 1.00 96.38 194 GLY A C 1
ATOM 1452 O O . GLY A 1 194 ? 3.983 18.320 19.360 1.00 96.38 194 GLY A O 1
ATOM 1453 N N . PRO A 1 195 ? 4.963 18.097 17.354 1.00 97.38 195 PRO A N 1
ATOM 1454 C CA . PRO A 1 195 ? 4.165 19.144 16.722 1.00 97.38 195 PRO A CA 1
ATOM 1455 C C . PRO A 1 195 ? 2.703 18.751 16.457 1.00 97.38 195 PRO A C 1
ATOM 1457 O O . PRO A 1 195 ? 1.934 19.640 16.115 1.00 97.38 195 PRO A O 1
ATOM 1460 N N . TYR A 1 196 ? 2.327 17.476 16.613 1.00 97.06 196 TYR A N 1
ATOM 1461 C CA . TYR A 1 196 ? 0.993 16.943 16.307 1.00 97.06 196 TYR A CA 1
ATOM 1462 C C . TYR A 1 196 ? 0.108 16.804 17.552 1.00 97.06 196 TYR A C 1
ATOM 1464 O O . TYR A 1 196 ? -0.671 15.858 17.675 1.00 97.06 196 TYR A O 1
ATOM 1472 N N . GLY A 1 197 ? 0.252 17.714 18.520 1.00 97.19 197 GLY A N 1
ATOM 1473 C CA . GLY A 1 197 ? -0.502 17.671 19.777 1.00 97.19 197 GLY A CA 1
ATOM 1474 C C . GLY A 1 197 ? -2.025 17.699 19.586 1.00 97.19 197 GLY A C 1
ATOM 1475 O O . GLY A 1 197 ? -2.759 17.235 20.451 1.00 97.19 197 GLY A O 1
ATOM 1476 N N . GLU A 1 198 ? -2.513 18.176 18.439 1.00 96.94 198 GLU A N 1
ATOM 1477 C CA . GLU A 1 198 ? -3.922 18.105 18.043 1.00 96.94 198 GLU A CA 1
ATOM 1478 C C . GLU A 1 198 ? -4.466 16.672 17.908 1.00 96.94 198 GLU A C 1
ATOM 1480 O O . GLU A 1 198 ? -5.681 16.482 17.920 1.00 96.94 198 GLU A O 1
ATOM 1485 N N . LEU A 1 199 ? -3.595 15.663 17.794 1.00 96.50 199 LEU A N 1
ATOM 1486 C CA . LEU A 1 199 ? -3.987 14.255 17.702 1.00 96.50 199 LEU A CA 1
ATOM 1487 C C . LEU A 1 199 ? -4.253 13.605 19.062 1.00 96.50 199 LEU A C 1
ATOM 1489 O O . LEU A 1 199 ? -4.754 12.482 19.091 1.00 96.50 199 LEU A O 1
ATOM 1493 N N . GLU A 1 200 ? -3.978 14.288 20.174 1.00 97.00 200 GLU A N 1
ATOM 1494 C CA . GLU A 1 200 ? -4.168 13.736 21.521 1.00 97.00 200 GLU A CA 1
ATOM 1495 C C . GLU A 1 200 ? -5.606 13.244 21.741 1.00 97.00 200 GLU A C 1
ATOM 1497 O O . GLU A 1 200 ? -5.821 12.118 22.185 1.00 97.00 200 GLU A O 1
ATOM 1502 N N . ASP A 1 201 ? -6.608 14.022 21.319 1.00 97.62 201 ASP A N 1
ATOM 1503 C CA . ASP A 1 201 ? -8.018 13.618 21.417 1.00 97.62 201 ASP A CA 1
ATOM 1504 C C . ASP A 1 201 ? -8.317 12.348 20.601 1.00 97.62 201 ASP A C 1
ATOM 1506 O O . ASP A 1 201 ? -9.174 11.550 20.982 1.00 97.62 201 ASP A O 1
ATOM 1510 N N . THR A 1 202 ? -7.596 12.129 19.496 1.00 95.75 202 THR A N 1
ATOM 1511 C CA . THR A 1 202 ? -7.728 10.918 18.671 1.00 95.75 202 THR A CA 1
ATOM 1512 C C . THR A 1 202 ? -7.107 9.713 19.371 1.00 95.75 202 THR A C 1
ATOM 1514 O O . THR A 1 202 ? -7.730 8.653 19.424 1.00 95.75 202 THR A O 1
ATOM 1517 N N . VAL A 1 203 ? -5.921 9.879 19.963 1.00 96.00 203 VAL A N 1
ATOM 1518 C CA . VAL A 1 203 ? -5.273 8.834 20.769 1.00 96.00 203 VAL A CA 1
ATOM 1519 C C . VAL A 1 203 ? -6.183 8.434 21.934 1.00 96.00 203 VAL A C 1
ATOM 1521 O O . VAL A 1 203 ? -6.517 7.264 22.098 1.00 96.00 203 VAL A O 1
ATOM 1524 N N . LEU A 1 204 ? -6.713 9.402 22.680 1.00 96.06 204 LEU A N 1
ATOM 1525 C CA . LEU A 1 204 ? -7.626 9.135 23.796 1.00 96.06 204 LEU A CA 1
ATOM 1526 C C . LEU A 1 204 ? -8.958 8.499 23.355 1.00 96.06 204 LEU A C 1
ATOM 1528 O O . LEU A 1 204 ? -9.564 7.710 24.095 1.00 96.06 204 LEU A O 1
ATOM 1532 N N . TYR A 1 205 ? -9.436 8.818 22.151 1.00 97.06 205 TYR A N 1
ATOM 1533 C CA . TYR A 1 205 ? -10.652 8.228 21.595 1.00 97.06 205 TYR A CA 1
ATOM 1534 C C . TYR A 1 205 ? -10.496 6.728 21.304 1.00 97.06 205 TYR A C 1
ATOM 1536 O O . TYR A 1 205 ? -11.414 5.962 21.601 1.00 97.06 205 TYR A O 1
ATOM 1544 N N . PHE A 1 206 ? -9.337 6.306 20.796 1.00 96.94 206 PHE A N 1
ATOM 1545 C CA . PHE A 1 206 ? -9.037 4.907 20.463 1.00 96.94 206 PHE A CA 1
ATOM 1546 C C . PHE A 1 206 ? -8.250 4.158 21.551 1.00 96.94 206 PHE A C 1
ATOM 1548 O O . PHE A 1 206 ? -7.930 2.986 21.372 1.00 96.94 206 PHE A O 1
ATOM 1555 N N . ALA A 1 207 ? -7.974 4.792 22.696 1.00 96.06 207 ALA A N 1
ATOM 1556 C CA . ALA A 1 207 ? -7.257 4.169 23.807 1.00 96.06 207 ALA A CA 1
ATOM 1557 C C . ALA A 1 207 ? -7.838 2.791 24.183 1.00 96.06 207 ALA A C 1
ATOM 1559 O O . ALA A 1 207 ? -9.059 2.628 24.318 1.00 96.06 207 ALA A O 1
ATOM 1560 N N . GLY A 1 208 ? -6.942 1.824 24.362 1.00 95.12 208 GLY A N 1
ATOM 1561 C CA . GLY A 1 208 ? -7.193 0.402 24.576 1.00 95.12 208 GLY A CA 1
ATOM 1562 C C . GLY A 1 208 ? -7.169 -0.448 23.303 1.00 95.12 208 GLY A C 1
ATOM 1563 O O . GLY A 1 208 ? -7.121 -1.671 23.412 1.00 95.12 208 GLY A O 1
ATOM 1564 N N . TRP A 1 209 ? -7.216 0.164 22.115 1.00 96.06 209 TRP A N 1
ATOM 1565 C CA . TRP A 1 209 ? -7.183 -0.555 20.839 1.00 96.06 209 TRP A CA 1
ATOM 1566 C C . TRP A 1 209 ? -5.819 -0.541 20.161 1.00 96.06 209 TRP A C 1
ATOM 1568 O O . TRP A 1 209 ? -5.595 -1.354 19.272 1.00 96.06 209 TRP A O 1
ATOM 1578 N N . PHE A 1 210 ? -4.884 0.316 20.576 1.00 95.00 210 PHE A N 1
ATOM 1579 C CA . PHE A 1 210 ? -3.551 0.390 19.969 1.00 95.00 210 PHE A CA 1
ATOM 1580 C C . PHE A 1 210 ? -2.722 -0.879 20.155 1.00 95.00 210 PHE A C 1
ATOM 1582 O O . PHE A 1 210 ? -1.847 -1.159 19.346 1.00 95.00 210 PHE A O 1
ATOM 1589 N N . THR A 1 211 ? -3.027 -1.660 21.187 1.00 94.44 211 THR A N 1
ATOM 1590 C CA . THR A 1 211 ? -2.417 -2.967 21.473 1.00 94.44 211 THR A CA 1
ATOM 1591 C C . THR A 1 211 ? -3.216 -4.155 20.925 1.00 94.44 211 THR A C 1
ATOM 1593 O O . THR A 1 211 ? -2.877 -5.301 21.213 1.00 94.44 211 THR A O 1
ATOM 1596 N N . HIS A 1 212 ? -4.274 -3.908 20.142 1.00 93.25 212 HIS A N 1
ATOM 1597 C CA . HIS A 1 212 ? -5.078 -4.961 19.522 1.00 93.25 212 HIS A CA 1
ATOM 1598 C C . HIS A 1 212 ? -4.256 -5.784 18.523 1.00 93.25 212 HIS A C 1
ATOM 1600 O O . HIS A 1 212 ? -3.697 -5.245 17.564 1.00 93.25 212 HIS A O 1
ATOM 1606 N N . GLU A 1 213 ? -4.235 -7.101 18.723 1.00 91.56 213 GLU A N 1
ATOM 1607 C CA . GLU A 1 213 ? -3.632 -8.055 17.795 1.00 91.56 213 GLU A CA 1
ATOM 1608 C C . GLU A 1 213 ? -4.618 -8.369 16.661 1.00 91.56 213 GLU A C 1
ATOM 1610 O O . GLU A 1 213 ? -5.587 -9.112 16.832 1.00 91.56 213 GLU A O 1
ATOM 1615 N N . SER A 1 214 ? -4.363 -7.795 15.485 1.00 93.56 214 SER A N 1
ATOM 1616 C CA . SER A 1 214 ? -5.201 -7.993 14.301 1.00 93.56 214 SER A CA 1
ATOM 1617 C C . SER A 1 214 ? -4.910 -9.325 13.612 1.00 93.56 214 SER A C 1
ATOM 1619 O O . SER A 1 214 ? -3.760 -9.648 13.302 1.00 93.56 214 SER A O 1
ATOM 1621 N N . MET A 1 215 ? -5.960 -10.065 13.251 1.00 92.88 215 MET A N 1
ATOM 1622 C CA . MET A 1 215 ? -5.823 -11.249 12.391 1.00 92.88 215 MET A CA 1
ATOM 1623 C C . MET A 1 215 ? -5.398 -10.868 10.967 1.00 92.88 215 MET A C 1
ATOM 1625 O O . MET A 1 215 ? -4.808 -11.680 10.262 1.00 92.88 215 MET A O 1
ATOM 1629 N N . ALA A 1 216 ? -5.671 -9.629 10.555 1.00 95.19 216 ALA A N 1
ATOM 1630 C CA . ALA A 1 216 ? -5.337 -9.081 9.245 1.00 95.19 216 ALA A CA 1
ATOM 1631 C C . ALA A 1 216 ? -4.027 -8.268 9.243 1.00 95.19 216 ALA A C 1
ATOM 1633 O O . ALA A 1 216 ? -3.702 -7.641 8.240 1.00 95.19 216 ALA A O 1
ATOM 1634 N N . GLY A 1 217 ? -3.277 -8.248 10.347 1.00 93.12 217 GLY A N 1
ATOM 1635 C CA . GLY A 1 217 ? -1.986 -7.569 10.464 1.00 93.12 217 GLY A CA 1
ATOM 1636 C C . GLY A 1 217 ? -0.945 -8.515 11.037 1.00 93.12 217 GLY A C 1
ATOM 1637 O O . GLY A 1 217 ? -0.745 -8.540 12.246 1.00 93.12 217 GLY A O 1
ATOM 1638 N N . GLN A 1 218 ? -0.309 -9.316 10.182 1.00 91.38 218 GLN A N 1
ATOM 1639 C CA . GLN A 1 218 ? 0.566 -10.410 10.610 1.00 91.38 218 GLN A CA 1
ATOM 1640 C C . GLN A 1 218 ? 1.907 -10.404 9.875 1.00 91.38 218 GLN A C 1
ATOM 1642 O O . GLN A 1 218 ? 2.064 -9.899 8.762 1.00 91.38 218 GLN A O 1
ATOM 1647 N N . VAL A 1 219 ? 2.908 -11.009 10.510 1.00 89.94 219 VAL A N 1
ATOM 1648 C CA . VAL A 1 219 ? 4.243 -11.155 9.925 1.00 89.94 219 VAL A CA 1
ATOM 1649 C C . VAL A 1 219 ? 4.176 -12.036 8.674 1.00 89.94 219 VAL A C 1
ATOM 1651 O O . VAL A 1 219 ? 3.693 -13.163 8.722 1.00 89.94 219 VAL A O 1
ATOM 1654 N N . GLY A 1 220 ? 4.717 -11.533 7.561 1.00 88.62 220 GLY A N 1
ATOM 1655 C CA . GLY A 1 220 ? 4.793 -12.264 6.291 1.00 88.62 220 GLY A CA 1
ATOM 1656 C C . GLY A 1 220 ? 3.537 -12.186 5.422 1.00 88.62 220 GLY A C 1
ATOM 1657 O O . GLY A 1 220 ? 3.511 -12.812 4.365 1.00 88.62 220 GLY A O 1
ATOM 1658 N N . PHE A 1 221 ? 2.520 -11.427 5.836 1.00 92.44 221 PHE A N 1
ATOM 1659 C CA . PHE A 1 221 ? 1.328 -11.209 5.021 1.00 92.44 221 PHE A CA 1
ATOM 1660 C C . PHE A 1 221 ? 1.609 -10.221 3.885 1.00 92.44 221 PHE A C 1
ATOM 1662 O O . PHE A 1 221 ? 2.467 -9.344 4.000 1.00 92.44 221 PHE A O 1
ATOM 1669 N N . ASN A 1 222 ? 0.860 -10.382 2.798 1.00 91.69 222 ASN A N 1
ATOM 1670 C CA . ASN A 1 222 ? 0.782 -9.461 1.671 1.00 91.69 222 ASN A CA 1
ATOM 1671 C C . ASN A 1 222 ? -0.696 -9.213 1.307 1.00 91.69 222 ASN A C 1
ATOM 1673 O O . ASN A 1 222 ? -1.603 -9.757 1.953 1.00 91.69 222 ASN A O 1
ATOM 1677 N N . ALA A 1 223 ? -0.967 -8.403 0.287 1.00 91.44 223 ALA A N 1
ATOM 1678 C CA . ALA A 1 223 ? -2.324 -8.024 -0.093 1.00 91.44 223 ALA A CA 1
ATOM 1679 C C . ALA A 1 223 ? -3.207 -9.229 -0.473 1.00 91.44 223 ALA A C 1
ATOM 1681 O O . ALA A 1 223 ? -4.408 -9.221 -0.201 1.00 91.44 223 ALA A O 1
ATOM 1682 N N . LEU A 1 224 ? -2.630 -10.285 -1.060 1.00 92.00 224 LEU A N 1
ATOM 1683 C CA . LEU A 1 224 ? -3.369 -11.496 -1.437 1.00 92.00 224 LEU A CA 1
ATOM 1684 C C . LEU A 1 224 ? -3.631 -12.414 -0.241 1.00 92.00 224 LEU A C 1
ATOM 1686 O O . LEU A 1 224 ? -4.695 -13.031 -0.177 1.00 92.00 224 LEU A O 1
ATOM 1690 N N . THR A 1 225 ? -2.715 -12.462 0.730 1.00 93.56 225 THR A N 1
ATOM 1691 C CA . THR A 1 225 ? -2.881 -13.237 1.970 1.00 93.56 225 THR A CA 1
ATOM 1692 C C . THR A 1 225 ? -4.180 -12.880 2.693 1.00 93.56 225 THR A C 1
ATOM 1694 O O . THR A 1 225 ? -4.837 -13.756 3.245 1.00 93.56 225 THR A O 1
ATOM 1697 N N . MET A 1 226 ? -4.605 -11.614 2.623 1.00 93.88 226 MET A N 1
ATOM 1698 C CA . MET A 1 226 ? -5.835 -11.113 3.253 1.00 93.88 226 MET A CA 1
ATOM 1699 C C . MET A 1 226 ? -7.117 -11.821 2.815 1.00 93.88 226 MET A C 1
ATOM 1701 O O . MET A 1 226 ? -8.122 -11.768 3.529 1.00 93.88 226 MET A O 1
ATOM 1705 N N . LEU A 1 227 ? -7.091 -12.444 1.638 1.00 94.31 227 LEU A N 1
ATOM 1706 C CA . LEU A 1 227 ? -8.247 -13.063 1.002 1.00 94.31 227 LEU A CA 1
ATOM 1707 C C . LEU A 1 227 ? -8.196 -14.592 1.039 1.00 94.31 227 LEU A C 1
ATOM 1709 O O . LEU A 1 227 ? -9.172 -15.225 0.650 1.00 94.31 227 LEU A O 1
ATOM 1713 N N . ASP A 1 228 ? -7.080 -15.177 1.475 1.00 95.19 228 ASP A N 1
ATOM 1714 C CA . ASP A 1 228 ? -6.850 -16.617 1.419 1.00 95.19 228 ASP A CA 1
ATOM 1715 C C . ASP A 1 228 ? -7.186 -17.280 2.774 1.00 95.19 228 ASP A C 1
ATOM 1717 O O . ASP A 1 228 ? -6.493 -17.030 3.768 1.00 95.19 228 ASP A O 1
ATOM 1721 N N . PRO A 1 229 ? -8.231 -18.135 2.840 1.00 94.81 229 PRO A N 1
ATOM 1722 C CA . PRO A 1 229 ? -8.661 -18.793 4.075 1.00 94.81 229 PRO A CA 1
ATOM 1723 C C . PRO A 1 229 ? -7.617 -19.730 4.691 1.00 94.81 229 PRO A C 1
ATOM 1725 O O . PRO A 1 229 ? -7.751 -20.127 5.843 1.00 94.81 229 PRO A O 1
ATOM 1728 N N . ILE A 1 230 ? -6.544 -20.095 3.980 1.00 94.44 230 ILE A N 1
ATOM 1729 C CA . ILE A 1 230 ? -5.501 -20.944 4.576 1.00 94.44 230 ILE A CA 1
ATOM 1730 C C . ILE A 1 230 ? -4.738 -20.241 5.715 1.00 94.44 230 ILE A C 1
ATOM 1732 O O . ILE A 1 230 ? -4.074 -20.904 6.512 1.00 94.44 230 ILE A O 1
ATOM 1736 N N . TRP A 1 231 ? -4.824 -18.909 5.796 1.00 93.62 231 TRP A N 1
ATOM 1737 C CA . TRP A 1 231 ? -4.075 -18.090 6.753 1.00 93.62 231 TRP A CA 1
ATOM 1738 C C . TRP A 1 231 ? -4.848 -17.730 8.018 1.00 93.62 231 TRP A C 1
ATOM 1740 O O . TRP A 1 231 ? -4.309 -17.026 8.873 1.00 93.62 231 TRP A O 1
ATOM 1750 N N . VAL A 1 232 ? -6.093 -18.186 8.158 1.00 93.56 232 VAL A N 1
ATOM 1751 C CA . VAL A 1 232 ? -6.879 -17.921 9.363 1.00 93.56 232 VAL A CA 1
ATOM 1752 C C . VAL A 1 232 ? -6.734 -19.012 10.416 1.00 93.56 232 VAL A C 1
ATOM 1754 O O . VAL A 1 232 ? -6.487 -20.177 10.113 1.00 93.56 232 VAL A O 1
ATOM 1757 N N . ASP A 1 233 ? -6.927 -18.630 11.679 1.00 91.25 233 ASP A N 1
ATOM 1758 C CA . ASP A 1 233 ? -7.131 -19.593 12.758 1.00 91.25 233 ASP A CA 1
ATOM 1759 C C . ASP A 1 233 ? -8.574 -20.135 12.683 1.00 91.25 233 ASP A C 1
ATOM 1761 O O . ASP A 1 233 ? -9.515 -19.374 12.944 1.00 91.25 233 ASP A O 1
ATOM 1765 N N . PRO A 1 234 ? -8.785 -21.430 12.376 1.00 91.75 234 PRO A N 1
ATOM 1766 C CA . PRO A 1 234 ? -10.123 -22.014 12.269 1.00 91.75 234 PRO A CA 1
ATOM 1767 C C . PRO A 1 234 ? -10.864 -22.081 13.616 1.00 91.75 234 PRO A C 1
ATOM 1769 O O . PRO A 1 234 ? -12.058 -22.363 13.653 1.00 91.75 234 PRO A O 1
ATOM 1772 N N . ALA A 1 235 ? -10.191 -21.833 14.748 1.00 93.88 235 ALA A N 1
ATOM 1773 C CA . ALA A 1 235 ? -10.862 -21.674 16.038 1.00 93.88 235 ALA A CA 1
ATOM 1774 C C . ALA A 1 235 ? -11.554 -20.307 16.185 1.00 93.88 235 ALA A C 1
ATOM 1776 O O . ALA A 1 235 ? -12.391 -20.131 17.074 1.00 93.88 235 ALA A O 1
ATOM 1777 N N . LEU A 1 236 ? -11.188 -19.333 15.347 1.00 92.56 236 LEU A N 1
ATOM 1778 C CA . LEU A 1 236 ? -11.635 -17.944 15.430 1.00 92.56 236 LEU A CA 1
ATOM 1779 C C . LEU A 1 236 ? -12.438 -17.510 14.192 1.00 92.56 236 LEU A C 1
ATOM 1781 O O . LEU A 1 236 ? -13.352 -16.683 14.305 1.00 92.56 236 LEU A O 1
ATOM 1785 N N . CYS A 1 237 ? -12.101 -18.060 13.029 1.00 95.25 237 CYS A N 1
ATOM 1786 C CA . CYS A 1 237 ? -12.610 -17.665 11.720 1.00 95.25 237 CYS A CA 1
ATOM 1787 C C . CYS A 1 237 ? -13.436 -18.780 11.059 1.00 95.25 237 CYS A C 1
ATOM 1789 O O . CYS A 1 237 ? -13.320 -19.943 11.436 1.00 95.25 237 CYS A O 1
ATOM 1791 N N . GLU A 1 238 ? -14.292 -18.419 10.100 1.00 94.62 238 GLU A N 1
ATOM 1792 C CA . GLU A 1 238 ? -15.094 -19.391 9.337 1.00 94.62 238 GLU A CA 1
ATOM 1793 C C . GLU A 1 238 ? -14.257 -20.072 8.227 1.00 94.62 238 GLU A C 1
ATOM 1795 O O . GLU A 1 238 ? -13.263 -19.514 7.767 1.00 94.62 238 GLU A O 1
ATOM 1800 N N . ASP A 1 239 ? -14.676 -21.255 7.756 1.00 87.19 239 ASP A N 1
ATOM 1801 C CA . ASP A 1 239 ? -13.879 -22.120 6.855 1.00 87.19 239 ASP A CA 1
ATOM 1802 C C . ASP A 1 239 ? -13.485 -21.477 5.502 1.00 87.19 239 ASP A C 1
ATOM 1804 O O . ASP A 1 239 ? -12.432 -21.795 4.955 1.00 87.19 239 ASP A O 1
ATOM 1808 N N . ASP A 1 240 ? -14.303 -20.564 4.967 1.00 91.19 240 ASP A N 1
ATOM 1809 C CA . ASP A 1 240 ? -14.061 -19.859 3.692 1.00 91.19 240 ASP A CA 1
ATOM 1810 C C . ASP A 1 240 ? -13.724 -18.367 3.905 1.00 91.19 240 ASP A C 1
ATOM 1812 O O . ASP A 1 240 ? -13.890 -17.528 3.015 1.00 91.19 240 ASP A O 1
ATOM 1816 N N . GLU A 1 241 ? -13.301 -18.002 5.115 1.00 95.56 241 GLU A N 1
ATOM 1817 C CA . GLU A 1 241 ? -13.068 -16.618 5.513 1.00 95.56 241 GLU A CA 1
ATOM 1818 C C . GLU A 1 241 ? -11.575 -16.276 5.476 1.00 95.56 241 GLU A C 1
ATOM 1820 O O . GLU A 1 241 ? -10.778 -16.844 6.213 1.00 95.56 241 GLU A O 1
ATOM 1825 N N . GLY A 1 242 ? -11.185 -15.314 4.635 1.00 96.25 242 GLY A N 1
ATOM 1826 C CA . GLY A 1 242 ? -9.828 -14.761 4.657 1.00 96.25 242 GLY A CA 1
ATOM 1827 C C . GLY A 1 242 ? -9.567 -13.896 5.905 1.00 96.25 242 GLY A C 1
ATOM 1828 O O . GLY A 1 242 ? -10.523 -13.399 6.519 1.00 96.25 242 GLY A O 1
ATOM 1829 N N . PRO A 1 243 ? -8.294 -13.642 6.266 1.00 96.69 243 PRO A N 1
ATOM 1830 C CA . PRO A 1 243 ? -7.927 -12.873 7.459 1.00 96.69 243 PRO A CA 1
ATOM 1831 C C . PRO A 1 243 ? -8.644 -11.529 7.603 1.00 96.69 243 PRO A C 1
ATOM 1833 O O . PRO A 1 243 ? -9.112 -11.190 8.690 1.00 96.69 243 PRO A O 1
ATOM 1836 N N . LEU A 1 244 ? -8.802 -10.788 6.501 1.00 96.88 244 LEU A N 1
ATOM 1837 C CA . LEU A 1 244 ? -9.459 -9.481 6.509 1.00 96.88 244 LEU A CA 1
ATOM 1838 C C . LEU A 1 244 ? -10.954 -9.574 6.829 1.00 96.88 244 LEU A C 1
ATOM 1840 O O . LEU A 1 244 ? -11.478 -8.786 7.617 1.00 96.88 244 LEU A O 1
ATOM 1844 N N . ALA A 1 245 ? -11.642 -10.542 6.226 1.00 96.94 245 ALA A N 1
ATOM 1845 C CA . ALA A 1 245 ? -13.061 -10.756 6.478 1.00 96.94 245 ALA A CA 1
ATOM 1846 C C . ALA A 1 245 ? -13.294 -11.195 7.932 1.00 96.94 245 ALA A C 1
ATOM 1848 O O . ALA A 1 245 ? -14.176 -10.644 8.597 1.00 96.94 245 ALA A O 1
ATOM 1849 N N . CYS A 1 246 ? -12.439 -12.086 8.445 1.00 97.19 246 CYS A N 1
ATOM 1850 C CA . CYS A 1 246 ? -12.497 -12.542 9.831 1.00 97.19 246 CYS A CA 1
ATOM 1851 C C . CYS A 1 246 ? -12.299 -11.398 10.821 1.00 97.19 246 CYS A C 1
ATOM 1853 O O . CYS A 1 246 ? -13.094 -11.238 11.752 1.00 97.19 246 CYS A O 1
ATOM 1855 N N . GLU A 1 247 ? -11.290 -10.561 10.593 1.00 96.94 247 GLU A N 1
ATOM 1856 C CA . GLU A 1 247 ? -11.028 -9.383 11.411 1.00 96.94 247 GLU A CA 1
ATOM 1857 C C . GLU A 1 247 ? -12.250 -8.453 11.445 1.00 96.94 247 GLU A C 1
ATOM 1859 O O . GLU A 1 247 ? -12.747 -8.102 12.514 1.00 96.94 247 GLU A O 1
ATOM 1864 N N . TYR A 1 248 ? -12.822 -8.119 10.287 1.00 95.94 248 TYR A N 1
ATOM 1865 C CA . TYR A 1 248 ? -13.976 -7.219 10.216 1.00 95.94 248 TYR A CA 1
ATOM 1866 C C . TYR A 1 248 ? -15.243 -7.794 10.838 1.00 95.94 248 TYR A C 1
ATOM 1868 O O . TYR A 1 248 ? -16.009 -7.051 11.456 1.00 95.94 248 TYR A O 1
ATOM 1876 N N . ARG A 1 249 ? -15.468 -9.104 10.716 1.00 95.75 249 ARG A N 1
ATOM 1877 C CA . ARG A 1 249 ? -16.604 -9.774 11.353 1.00 95.75 249 ARG A CA 1
ATOM 1878 C C . ARG A 1 249 ? -16.464 -9.784 12.872 1.00 95.75 249 ARG A C 1
ATOM 1880 O O . ARG A 1 249 ? -17.447 -9.522 13.566 1.00 95.75 249 ARG A O 1
ATOM 1887 N N . ARG A 1 250 ? -15.272 -10.102 13.385 1.00 95.00 250 ARG A N 1
ATOM 1888 C CA . ARG A 1 250 ? -15.028 -10.273 14.824 1.00 95.00 250 ARG A CA 1
ATOM 1889 C C . ARG A 1 250 ? -14.881 -8.947 15.553 1.00 95.00 250 ARG A C 1
ATOM 1891 O O . ARG A 1 250 ? -15.487 -8.771 16.604 1.00 95.00 250 ARG A O 1
ATOM 1898 N N . VAL A 1 251 ? -14.084 -8.042 14.996 1.00 96.06 251 VAL A N 1
ATOM 1899 C CA . VAL A 1 251 ? -13.715 -6.779 15.644 1.00 96.06 251 VAL A CA 1
ATOM 1900 C C . VAL A 1 251 ? -14.714 -5.677 15.341 1.00 96.06 251 VAL A C 1
ATOM 1902 O O . VAL A 1 251 ? -14.948 -4.819 16.185 1.00 96.06 251 VAL A O 1
ATOM 1905 N N . ARG A 1 252 ? -15.354 -5.721 14.166 1.00 96.12 252 ARG A N 1
ATOM 1906 C CA . ARG A 1 252 ? -16.311 -4.700 13.715 1.00 96.12 252 ARG A CA 1
ATOM 1907 C C . ARG A 1 252 ? -15.780 -3.268 13.931 1.00 96.12 252 ARG A C 1
ATOM 1909 O O . ARG A 1 252 ? -16.462 -2.470 14.579 1.00 96.12 252 ARG A O 1
ATOM 1916 N N . PRO A 1 253 ? -14.578 -2.947 13.417 1.00 96.81 253 PRO A N 1
ATOM 1917 C CA . PRO A 1 253 ? -13.907 -1.684 13.696 1.00 96.81 253 PRO A CA 1
ATOM 1918 C C . PRO A 1 253 ? -14.574 -0.508 12.976 1.00 96.81 253 PRO A C 1
ATOM 1920 O O . PRO A 1 253 ? -15.020 -0.637 11.834 1.00 96.81 253 PRO A O 1
ATOM 1923 N N . ALA A 1 254 ? -14.588 0.664 13.613 1.00 96.00 254 ALA A N 1
ATOM 1924 C CA . ALA A 1 254 ? -14.965 1.917 12.961 1.00 96.00 254 ALA A CA 1
ATOM 1925 C C . ALA A 1 254 ? -13.886 2.412 11.988 1.00 96.00 254 ALA A C 1
ATOM 1927 O O . ALA A 1 254 ? -14.205 3.086 11.008 1.00 96.00 254 ALA A O 1
ATOM 1928 N N . VAL A 1 255 ? -12.618 2.081 12.253 1.00 95.56 255 VAL A N 1
ATOM 1929 C CA . VAL A 1 255 ? -11.467 2.485 11.437 1.00 95.56 255 VAL A CA 1
ATOM 1930 C C . VAL A 1 255 ? -10.550 1.290 11.190 1.00 95.56 255 VAL A C 1
ATOM 1932 O O . VAL A 1 255 ? -10.229 0.542 12.108 1.00 95.56 255 VAL A O 1
ATOM 1935 N N . ALA A 1 256 ? -10.087 1.132 9.952 1.00 95.19 256 ALA A N 1
ATOM 1936 C CA . ALA A 1 256 ? -9.013 0.209 9.610 1.00 95.19 256 ALA A CA 1
ATOM 1937 C C . ALA A 1 256 ? -7.844 1.001 9.019 1.00 95.19 256 ALA A C 1
ATOM 1939 O O . ALA A 1 256 ? -8.031 1.744 8.054 1.00 95.19 256 ALA A O 1
ATOM 1940 N N . VAL A 1 257 ? -6.650 0.843 9.585 1.00 92.75 257 VAL A N 1
ATOM 1941 C CA . VAL A 1 257 ? -5.418 1.425 9.039 1.00 92.75 257 VAL A CA 1
ATOM 1942 C C . VAL A 1 257 ? -4.705 0.343 8.244 1.00 92.75 257 VAL A C 1
ATOM 1944 O O . VAL A 1 257 ? -4.352 -0.695 8.798 1.00 92.75 257 VAL A O 1
ATOM 1947 N N . MET A 1 258 ? -4.520 0.573 6.945 1.00 92.19 258 MET A N 1
ATOM 1948 C CA . MET A 1 258 ? -3.918 -0.407 6.041 1.00 92.19 258 MET A CA 1
ATOM 1949 C C . MET A 1 258 ? -2.529 0.045 5.611 1.00 92.19 258 MET A C 1
ATOM 1951 O O . MET A 1 258 ? -2.377 1.146 5.082 1.00 92.19 258 MET A O 1
ATOM 1955 N N . MET A 1 259 ? -1.533 -0.810 5.812 1.00 88.94 259 MET A N 1
ATOM 1956 C CA . MET A 1 259 ? -0.167 -0.577 5.363 1.00 88.94 259 MET A CA 1
ATOM 1957 C C . MET A 1 259 ? 0.484 -1.903 4.982 1.00 88.94 259 MET A C 1
ATOM 1959 O O . MET A 1 259 ? 0.670 -2.785 5.819 1.00 88.94 259 MET A O 1
ATOM 1963 N N . PHE A 1 260 ? 0.871 -1.998 3.716 1.00 87.06 260 PHE A N 1
ATOM 1964 C CA . PHE A 1 260 ? 1.679 -3.084 3.187 1.00 87.06 260 PHE A CA 1
ATOM 1965 C C . PHE A 1 260 ? 3.065 -2.551 2.852 1.00 87.06 260 PHE A C 1
ATOM 1967 O O . PHE A 1 260 ? 3.204 -1.460 2.295 1.00 87.06 260 PHE A O 1
ATOM 1974 N N . GLY A 1 261 ? 4.089 -3.288 3.262 1.00 76.25 261 GLY A N 1
ATOM 1975 C CA . GLY A 1 261 ? 5.475 -2.955 3.007 1.00 76.25 261 GLY A CA 1
ATOM 1976 C C . GLY A 1 261 ? 5.997 -3.574 1.707 1.00 76.25 261 GLY A C 1
ATOM 1977 O O . GLY A 1 261 ? 5.228 -3.974 0.833 1.00 76.25 261 GLY A O 1
ATOM 1978 N N . PRO A 1 262 ? 7.330 -3.697 1.574 1.00 65.62 262 PRO A N 1
ATOM 1979 C CA . PRO A 1 262 ? 7.987 -4.162 0.351 1.00 65.62 262 PRO A CA 1
ATOM 1980 C C . PRO A 1 262 ? 7.620 -5.583 -0.102 1.00 65.62 262 PRO A C 1
ATOM 1982 O O . PRO A 1 262 ? 7.996 -5.971 -1.201 1.00 65.62 262 PRO A O 1
ATOM 1985 N N . ASN A 1 263 ? 6.934 -6.370 0.734 1.00 63.75 263 ASN A N 1
ATOM 1986 C CA . ASN A 1 263 ? 6.472 -7.712 0.370 1.00 63.75 263 ASN A CA 1
ATOM 1987 C C . ASN A 1 263 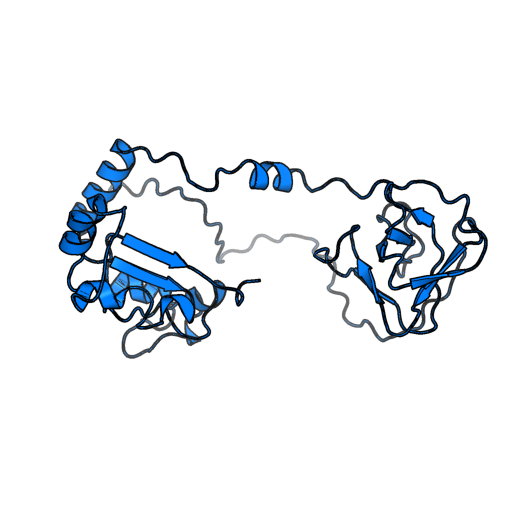? 5.372 -7.701 -0.710 1.00 63.75 263 ASN A C 1
ATOM 1989 O O . ASN A 1 263 ? 5.097 -8.754 -1.280 1.00 63.75 263 ASN A O 1
ATOM 1993 N N . ASP A 1 264 ? 4.763 -6.542 -0.980 1.00 63.56 264 ASP A N 1
ATOM 1994 C CA . ASP A 1 264 ? 3.748 -6.327 -2.023 1.00 63.56 264 ASP A CA 1
ATOM 1995 C C . ASP A 1 264 ? 4.296 -5.633 -3.291 1.00 63.56 264 ASP A C 1
ATOM 1997 O O . ASP A 1 264 ? 3.523 -5.096 -4.085 1.00 63.56 264 ASP A O 1
ATOM 2001 N N . MET A 1 265 ? 5.624 -5.628 -3.480 1.00 50.16 265 MET A N 1
ATOM 2002 C CA . MET A 1 265 ? 6.311 -5.064 -4.658 1.00 50.16 265 MET A CA 1
ATOM 2003 C C . MET A 1 265 ? 6.558 -6.105 -5.753 1.00 50.16 265 MET A C 1
ATOM 2005 O O . MET A 1 265 ? 6.963 -7.242 -5.415 1.00 50.16 265 MET A O 1
#

Radius of gyration: 27.39 Å; chains: 1; bounding box: 70×46×70 Å

Foldseek 3Di:
DDDDDDDPDDDDDDDDDDDDDDDDDDDDDPDPDDDDDDDDDDPAPVKKWAFDPAWFFFFLWPDPPGDGPDIHGHPDIFGFQAAAPVNQKTFTQDADPVGGDPPRGTTITGPVRIDMDDNHPPGDHDHRDDDDPVVVVVVPDDPDDDDDVVVLVVLLVVLVVVVQDALAEEEAEAPCRQDCVNQVCLLVVNDDCVVNVVCVVVSVSNHPRSPDRQLRYYHPDDPVQQQCQVSDDVVQDPNRHHSVRSRCVPRSHPYYHYDYPPSHD

pLDDT: mean 78.82, std 23.33, range [22.02, 97.62]